Protein AF-A0A4P9ZVA9-F1 (afdb_monomer)

Mean predicted aligned error: 21.12 Å

Solvent-accessible surface area (backbone atoms only — not comparable to full-atom values): 21394 Å² total; per-residue (Å²): 145,76,92,75,69,88,80,78,83,81,79,76,78,82,70,76,76,55,60,65,58,50,47,54,48,52,50,52,54,50,52,65,66,74,65,82,78,84,83,89,80,93,83,90,79,92,76,79,73,85,70,76,92,68,74,90,44,74,66,52,52,52,51,51,53,51,51,51,51,52,51,57,50,45,65,67,45,47,63,56,51,50,52,50,52,54,50,51,52,51,51,54,50,51,45,51,52,47,51,52,55,54,31,61,75,70,72,48,62,77,90,76,52,55,70,74,57,50,55,52,50,50,56,48,45,52,52,30,57,76,66,67,50,91,60,94,46,70,68,55,51,53,50,51,53,50,51,50,53,49,50,53,51,50,53,50,52,51,49,54,51,50,51,54,51,51,53,50,51,53,50,51,53,51,52,52,51,51,53,50,52,51,52,52,49,52,50,50,55,51,61,66,48,46,62,61,52,52,49,52,51,50,52,52,51,52,52,52,51,52,53,50,52,50,52,49,54,54,47,55,50,50,53,50,50,51,51,51,49,57,73,68,40,41,79,85,50,62,83,44,68,70,59,57,53,52,52,51,52,50,51,53,51,49,52,52,52,47,52,52,49,47,52,50,48,53,53,60,70,67,48,77,86,78,82,81,88,74,80,89,81,82,87,85,89,77,91,78,84,83,84,86,82,88,88,81,88,82,81,90,79,85,79,83,80,81,81,80,89,80,77,92,73,91,77,82,88,79,90,73,75,92,75,88,76,84,75,81,83,83,87,78,87,76,80,85,74,133

Secondary structure (DSSP, 8-state):
--TTSTTSSSSSSSSTTHHHHHHHHHHHHHHHHH--SS-------------------HHHHHHHHHHHHHHHHHHHHHHHHHHHHHHHHHHHHHHHHHHHHHHHHHT--GGGS-HHHHHHHHHHHHHHHHTT-SS--HHHHHHHHHHHHHHHHHHHHHHHHHHHHHHHHHHHHHHHHHHHHHHHHHHHHHHHHHHHHHHHHHHHHHHHHHHHHHHHHHHHHHHHHHHHHHHTTTTTT---HHHHHHHHHHHHHHHHHHHHHHHHHHHHHTS------------------------------PPPPPPPP-----------------PPPPP-------

InterPro domains:
  IPR026243 HAUS augmin-like complex subunit 1 [PF25762] (52-273)
  IPR026243 HAUS augmin-like complex subunit 1 [PTHR31570] (17-273)

Organism: NCBI:txid215637

Structure (mmCIF, N/CA/C/O backbone):
data_AF-A0A4P9ZVA9-F1
#
_entry.id   AF-A0A4P9ZVA9-F1
#
loop_
_atom_site.group_PDB
_atom_site.id
_atom_site.type_symbol
_atom_site.label_atom_id
_atom_site.label_alt_id
_atom_site.label_comp_id
_atom_site.label_asym_id
_atom_site.label_entity_id
_atom_site.label_seq_id
_atom_site.pdbx_PDB_ins_code
_atom_site.Cartn_x
_atom_site.Cartn_y
_atom_site.Cartn_z
_atom_site.occupancy
_atom_site.B_iso_or_equiv
_atom_site.auth_seq_id
_atom_site.auth_comp_id
_atom_site.auth_asym_id
_atom_site.auth_atom_id
_atom_site.pdbx_PDB_model_num
ATOM 1 N N . MET A 1 1 ? 25.579 15.650 -53.208 1.00 40.06 1 MET A N 1
ATOM 2 C CA . MET A 1 1 ? 25.555 16.980 -52.550 1.00 4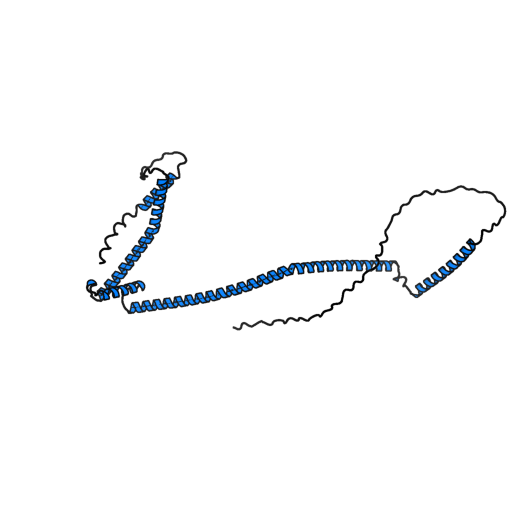0.06 1 MET A CA 1
ATOM 3 C C . MET A 1 1 ? 25.721 16.831 -51.027 1.00 40.06 1 MET A C 1
ATOM 5 O O . MET A 1 1 ? 24.886 17.298 -50.271 1.00 40.06 1 MET A O 1
ATOM 9 N N . VAL A 1 2 ? 26.786 16.146 -50.571 1.00 36.00 2 VAL A N 1
ATOM 10 C CA . VAL A 1 2 ? 27.053 15.854 -49.133 1.00 36.00 2 VAL A CA 1
ATOM 11 C C . VAL A 1 2 ? 28.525 16.123 -48.744 1.00 36.00 2 VAL A C 1
ATOM 13 O O . VAL A 1 2 ? 28.904 16.088 -47.582 1.00 36.00 2 VAL A O 1
ATOM 16 N N . MET A 1 3 ? 29.371 16.524 -49.694 1.00 30.64 3 MET A N 1
ATOM 17 C CA . MET A 1 3 ? 30.805 16.782 -49.486 1.00 30.64 3 MET A CA 1
ATOM 18 C C . MET A 1 3 ? 31.120 18.271 -49.246 1.00 30.64 3 MET A C 1
ATOM 20 O O . MET A 1 3 ? 32.080 18.811 -49.780 1.00 30.64 3 MET A O 1
ATOM 24 N N . GLN A 1 4 ? 30.287 18.968 -48.466 1.00 33.84 4 GLN A N 1
ATOM 25 C CA . GLN A 1 4 ? 30.531 20.380 -48.115 1.00 33.84 4 GLN A CA 1
ATOM 26 C C . GLN A 1 4 ? 30.318 20.730 -46.638 1.00 33.84 4 GLN A C 1
ATOM 28 O O . GLN A 1 4 ? 30.514 21.878 -46.254 1.00 33.84 4 GLN A O 1
ATOM 33 N N . VAL A 1 5 ? 30.006 19.756 -45.780 1.00 36.88 5 VAL A N 1
ATOM 34 C CA . VAL A 1 5 ? 29.816 20.010 -44.337 1.00 36.88 5 VAL A CA 1
ATOM 35 C C . VAL A 1 5 ? 31.108 19.795 -43.525 1.00 36.88 5 VAL A C 1
ATOM 37 O O . VAL A 1 5 ? 31.171 20.139 -42.355 1.00 36.88 5 VAL A O 1
ATOM 40 N N . LEU A 1 6 ? 32.197 19.316 -44.139 1.00 33.44 6 LEU A N 1
ATOM 41 C CA . LEU A 1 6 ? 33.423 18.929 -43.419 1.00 33.44 6 LEU A CA 1
ATOM 42 C C . LEU A 1 6 ? 34.503 20.019 -43.266 1.00 33.44 6 LEU A C 1
ATOM 44 O O . LEU A 1 6 ? 35.615 19.703 -42.856 1.00 33.44 6 LEU A O 1
ATOM 48 N N . VAL A 1 7 ? 34.217 21.295 -43.552 1.00 34.69 7 VAL A N 1
ATOM 49 C CA . VAL A 1 7 ? 35.225 22.379 -43.413 1.00 34.69 7 VAL A CA 1
ATOM 50 C C . VAL A 1 7 ? 34.841 23.453 -42.384 1.00 34.69 7 VAL A C 1
ATOM 52 O O . VAL A 1 7 ? 35.666 24.282 -42.011 1.00 34.69 7 VAL A O 1
ATOM 55 N N . PHE A 1 8 ? 33.638 23.400 -41.815 1.00 32.38 8 PHE A N 1
ATOM 56 C CA . PHE A 1 8 ? 33.224 24.305 -40.742 1.00 32.38 8 PHE A CA 1
ATOM 57 C C . PHE A 1 8 ? 33.087 23.520 -39.439 1.00 32.38 8 PHE A C 1
ATOM 59 O O . PHE A 1 8 ? 32.018 23.006 -39.165 1.00 32.38 8 PHE A O 1
ATOM 66 N N . GLU A 1 9 ? 34.195 23.372 -38.702 1.00 35.25 9 GLU A N 1
ATOM 67 C CA . GLU A 1 9 ? 34.301 23.076 -37.252 1.00 35.25 9 GLU A CA 1
ATOM 68 C C . GLU A 1 9 ? 35.598 22.303 -36.949 1.00 35.25 9 GLU A C 1
ATOM 70 O O . GLU A 1 9 ? 35.595 21.175 -36.467 1.00 35.25 9 GLU A O 1
ATOM 75 N N . CYS A 1 10 ? 36.755 22.913 -37.224 1.00 31.34 10 CYS A N 1
ATOM 76 C CA . CYS A 1 10 ? 38.037 22.398 -36.721 1.00 31.34 10 CYS A CA 1
ATOM 77 C C . CYS A 1 10 ? 38.887 23.468 -36.012 1.00 31.34 10 CYS A C 1
ATOM 79 O O . CYS A 1 10 ? 39.999 23.191 -35.577 1.00 31.34 10 CYS A O 1
ATOM 81 N N . THR A 1 11 ? 38.354 24.680 -35.819 1.00 35.19 11 THR A N 1
ATOM 82 C CA . THR A 1 11 ? 39.031 25.782 -35.106 1.00 35.19 11 THR A CA 1
ATOM 83 C C . THR A 1 11 ? 38.480 26.050 -33.701 1.00 35.19 11 THR A C 1
ATOM 85 O O . THR A 1 11 ? 39.007 26.907 -32.998 1.00 35.19 11 THR A O 1
ATOM 88 N N . ALA A 1 12 ? 37.471 25.302 -33.239 1.00 40.31 12 ALA A N 1
ATOM 89 C CA . ALA A 1 12 ? 36.901 25.478 -31.897 1.00 40.31 12 ALA A CA 1
ATOM 90 C C . ALA A 1 12 ? 37.565 24.606 -30.808 1.00 40.31 12 ALA A C 1
ATOM 92 O O . ALA A 1 12 ? 37.311 24.812 -29.625 1.00 40.31 12 ALA A O 1
ATOM 93 N N . GLY A 1 13 ? 38.427 23.652 -31.181 1.00 36.03 13 GLY A N 1
ATOM 94 C CA . GLY A 1 13 ? 39.019 22.675 -30.254 1.00 36.03 13 GLY A CA 1
ATOM 95 C C . GLY A 1 13 ? 40.305 23.108 -29.537 1.00 36.03 13 GLY A C 1
ATOM 96 O O . GLY A 1 13 ? 40.700 22.450 -28.582 1.00 36.03 13 GLY A O 1
ATOM 97 N N . CYS A 1 14 ? 40.958 24.203 -29.950 1.00 36.62 14 CYS A N 1
ATOM 98 C CA . CYS A 1 14 ? 42.312 24.538 -29.472 1.00 36.62 14 CYS A CA 1
ATOM 99 C C . CYS A 1 14 ? 42.415 25.793 -28.580 1.00 36.62 14 CYS A C 1
ATOM 101 O O . CYS A 1 14 ? 43.515 26.137 -28.161 1.00 36.62 14 CYS A O 1
ATOM 103 N N . HIS A 1 15 ? 41.306 26.457 -28.231 1.00 39.25 15 HIS A N 1
ATOM 104 C CA . HIS A 1 15 ? 41.310 27.635 -27.334 1.00 39.25 15 HIS A CA 1
ATOM 105 C C . HIS A 1 15 ? 40.560 27.419 -26.004 1.00 39.25 15 HIS A C 1
ATOM 107 O O . HIS A 1 15 ? 40.199 28.373 -25.318 1.00 39.25 15 HIS A O 1
ATOM 113 N N . PHE A 1 16 ? 40.327 26.164 -25.611 1.00 44.94 16 PHE A N 1
ATOM 114 C CA . PHE A 1 16 ? 39.418 25.810 -24.511 1.00 44.94 16 PHE A CA 1
ATOM 115 C C . PHE A 1 16 ? 40.034 25.776 -23.097 1.00 44.94 16 PHE A C 1
ATOM 117 O O . PHE A 1 16 ? 39.364 25.335 -22.170 1.00 44.94 16 PHE A O 1
ATOM 124 N N . ASN A 1 17 ? 41.259 26.282 -22.901 1.00 44.38 17 ASN A N 1
ATOM 125 C CA . ASN A 1 17 ? 41.905 26.345 -21.576 1.00 44.38 17 ASN A CA 1
ATOM 126 C C . ASN A 1 17 ? 41.788 27.712 -20.867 1.00 44.38 17 ASN A C 1
ATOM 128 O O . ASN A 1 17 ? 42.181 27.821 -19.714 1.00 44.38 17 ASN A O 1
ATOM 132 N N . HIS A 1 18 ? 41.229 28.749 -21.504 1.00 51.88 18 HIS A N 1
ATOM 133 C CA . HIS A 1 18 ? 41.183 30.101 -20.915 1.00 51.88 18 HIS A CA 1
ATOM 134 C C . HIS A 1 18 ? 39.905 30.432 -20.119 1.00 51.88 18 HIS A C 1
ATOM 136 O O . HIS A 1 18 ? 39.846 31.471 -19.464 1.00 51.88 18 HIS A O 1
ATOM 142 N N . TRP A 1 19 ? 38.866 29.590 -20.148 1.00 50.16 19 TRP A N 1
ATOM 143 C CA . TRP A 1 19 ? 37.596 29.907 -19.470 1.00 50.16 19 TRP A CA 1
ATOM 144 C C . TRP A 1 19 ? 37.616 29.620 -17.963 1.00 50.16 19 TRP A C 1
ATOM 146 O O . TRP A 1 19 ? 36.999 30.369 -17.206 1.00 50.16 19 TRP A O 1
ATOM 156 N N . SER A 1 20 ? 38.397 28.632 -17.514 1.00 51.75 20 SER A N 1
ATOM 157 C CA . SER A 1 20 ? 38.643 28.400 -16.084 1.00 51.75 20 SER A CA 1
ATOM 158 C C . SER A 1 20 ? 39.429 29.554 -15.460 1.00 51.75 20 SER A C 1
ATOM 160 O O . SER A 1 20 ? 39.070 30.030 -14.387 1.00 51.75 20 SER A O 1
ATOM 162 N N . GLU A 1 21 ? 40.426 30.084 -16.176 1.00 53.81 21 GLU A N 1
ATOM 163 C CA . GLU A 1 21 ? 41.156 31.296 -15.777 1.00 53.81 21 GLU A CA 1
ATOM 164 C C . GLU A 1 21 ? 40.233 32.526 -15.758 1.00 53.81 21 GLU A C 1
ATOM 166 O O . GLU A 1 21 ? 40.314 33.352 -14.852 1.00 53.81 21 GLU A O 1
ATOM 171 N N . ALA A 1 22 ? 39.285 32.625 -16.700 1.00 53.56 22 ALA A N 1
ATOM 172 C CA . ALA A 1 22 ? 38.277 33.686 -16.711 1.00 53.56 22 ALA A CA 1
ATOM 173 C C . ALA A 1 22 ? 37.270 33.584 -15.542 1.00 53.56 22 ALA A C 1
ATOM 175 O O . ALA A 1 22 ? 36.768 34.608 -15.076 1.00 53.56 22 ALA A O 1
ATOM 176 N N . LEU A 1 23 ? 36.976 32.382 -15.035 1.00 56.41 23 LEU A N 1
ATOM 177 C CA . LEU A 1 23 ? 36.130 32.171 -13.852 1.00 56.41 23 LEU A CA 1
ATOM 178 C C . LEU A 1 23 ? 36.872 32.402 -12.537 1.00 56.41 23 LEU A C 1
ATOM 180 O O . LEU A 1 23 ? 36.294 32.981 -11.614 1.00 56.41 23 LEU A O 1
ATOM 184 N N . GLU A 1 24 ? 38.140 32.004 -12.440 1.00 58.75 24 GLU A N 1
ATOM 185 C CA . GLU A 1 24 ? 39.008 32.403 -11.328 1.00 58.75 24 GLU A CA 1
ATOM 186 C C . GLU A 1 24 ? 39.153 33.926 -11.290 1.00 58.75 24 GLU A C 1
ATOM 188 O O . GLU A 1 24 ? 39.009 34.538 -10.233 1.00 58.75 24 GLU A O 1
ATOM 193 N N . TRP A 1 25 ? 39.282 34.564 -12.452 1.00 64.81 25 TRP A N 1
ATOM 194 C CA . TRP A 1 25 ? 39.269 36.015 -12.590 1.00 64.81 25 TRP A CA 1
ATOM 195 C C . TRP A 1 25 ? 37.924 36.656 -12.180 1.00 64.81 25 TRP A C 1
ATOM 197 O O . TRP A 1 25 ? 37.901 37.601 -11.393 1.00 64.81 25 TRP A O 1
ATOM 207 N N . LEU A 1 26 ? 36.777 36.135 -12.636 1.00 56.31 26 LEU A N 1
ATOM 208 C CA . LEU A 1 26 ? 35.451 36.660 -12.258 1.00 56.31 26 LEU A CA 1
ATOM 209 C C . LEU A 1 26 ? 35.130 36.443 -10.772 1.00 56.31 26 LEU A C 1
ATOM 211 O O . LEU A 1 26 ? 34.480 37.282 -10.146 1.00 56.31 26 LEU A O 1
ATOM 215 N N . SER A 1 27 ? 35.553 35.315 -10.200 1.00 59.34 27 SER A N 1
ATOM 216 C CA . SER A 1 27 ? 35.330 34.985 -8.789 1.00 59.34 27 SER A CA 1
ATOM 217 C C . SER A 1 27 ? 36.228 35.799 -7.859 1.00 59.34 27 SER A C 1
ATOM 219 O O . SER A 1 27 ? 35.729 36.306 -6.854 1.00 59.34 27 SER A O 1
ATOM 221 N N . THR A 1 28 ? 37.495 36.022 -8.223 1.00 63.44 28 THR A N 1
ATOM 222 C CA . THR A 1 28 ? 38.393 36.952 -7.516 1.00 63.44 28 THR A CA 1
ATOM 223 C C . THR A 1 28 ? 37.909 38.400 -7.627 1.00 63.44 28 THR A C 1
ATOM 225 O O . THR A 1 28 ? 37.856 39.098 -6.614 1.00 63.44 28 THR A O 1
ATOM 228 N N . ALA A 1 29 ? 37.427 38.838 -8.797 1.00 56.50 29 ALA A N 1
ATOM 229 C CA . ALA A 1 29 ? 36.832 40.167 -8.969 1.00 56.50 29 ALA A CA 1
ATOM 230 C C . ALA A 1 29 ? 35.571 40.381 -8.103 1.00 56.50 29 ALA A C 1
ATOM 232 O O . ALA A 1 29 ? 35.401 41.451 -7.512 1.00 56.50 29 ALA A O 1
ATOM 233 N N . LEU A 1 30 ? 34.706 39.366 -7.973 1.00 57.34 30 LEU A N 1
ATOM 234 C CA . LEU A 1 30 ? 33.532 39.407 -7.088 1.00 57.34 30 LEU A CA 1
ATOM 235 C C . LEU A 1 30 ? 33.909 39.348 -5.598 1.00 57.34 30 LEU A C 1
ATOM 237 O O . LEU A 1 30 ? 33.306 40.062 -4.797 1.00 57.34 30 LEU A O 1
ATOM 241 N N . ALA A 1 31 ? 34.918 38.557 -5.221 1.00 56.31 31 ALA A N 1
ATOM 242 C CA . ALA A 1 31 ? 35.404 38.479 -3.843 1.00 56.31 31 ALA A CA 1
ATOM 243 C C . ALA A 1 31 ? 35.960 39.835 -3.369 1.00 56.31 31 ALA A C 1
ATOM 245 O O . ALA A 1 31 ? 35.551 40.331 -2.318 1.00 56.31 31 ALA A O 1
ATOM 246 N N . CYS A 1 32 ? 36.772 40.500 -4.199 1.00 52.56 32 CYS A N 1
ATOM 247 C CA . CYS A 1 32 ? 37.272 41.860 -3.960 1.00 52.56 32 CYS A CA 1
ATOM 248 C C . CYS A 1 32 ? 36.182 42.953 -4.026 1.00 52.56 32 CYS A C 1
ATOM 250 O O . CYS A 1 32 ? 36.421 44.100 -3.638 1.00 52.56 32 CYS A O 1
ATOM 252 N N . ALA A 1 33 ? 34.988 42.646 -4.543 1.00 49.06 33 ALA A N 1
ATOM 253 C CA . ALA A 1 33 ? 33.834 43.543 -4.498 1.00 49.06 33 ALA A CA 1
ATOM 254 C C . ALA A 1 33 ? 33.027 43.404 -3.194 1.00 49.06 33 ALA A C 1
ATOM 256 O O . ALA A 1 33 ? 32.412 44.378 -2.771 1.00 49.06 33 ALA A O 1
ATOM 257 N N . SER A 1 34 ? 33.060 42.236 -2.539 1.00 47.75 34 SER A N 1
ATOM 258 C CA . SER A 1 34 ? 32.359 41.980 -1.268 1.00 47.75 34 SER A CA 1
ATOM 259 C C . SER A 1 34 ? 33.130 42.396 -0.007 1.00 47.75 34 SER A C 1
ATOM 261 O O . SER A 1 34 ? 32.520 42.609 1.039 1.00 47.75 34 SER A O 1
ATOM 263 N N . THR A 1 35 ? 34.453 42.558 -0.090 1.00 46.47 35 THR A N 1
ATOM 264 C CA . THR A 1 35 ? 35.319 42.968 1.026 1.00 46.47 35 THR A CA 1
ATOM 265 C C . THR A 1 35 ? 35.805 44.408 0.858 1.00 46.47 35 THR A C 1
ATOM 267 O O . THR A 1 35 ? 36.965 44.676 0.569 1.00 46.47 35 THR A O 1
ATOM 270 N N . SER A 1 36 ? 34.917 45.378 1.072 1.00 46.31 36 SER A N 1
ATOM 271 C CA . SER A 1 36 ? 35.336 46.750 1.387 1.00 46.31 36 SER A CA 1
ATOM 272 C C . SER A 1 36 ? 34.690 47.208 2.690 1.00 46.31 36 SER A C 1
ATOM 274 O O . SER A 1 36 ? 33.800 48.053 2.711 1.00 46.31 36 SER A O 1
ATOM 276 N N . SER A 1 37 ? 35.157 46.617 3.787 1.00 40.19 37 SER A N 1
ATOM 277 C CA . SER A 1 37 ? 35.098 47.215 5.115 1.00 40.19 37 SER A CA 1
ATOM 278 C C . SER A 1 37 ? 36.428 46.927 5.810 1.00 40.19 37 SER A C 1
ATOM 280 O O . SER A 1 37 ? 36.706 45.784 6.155 1.00 40.19 37 SER A O 1
ATOM 282 N N . GLY A 1 38 ? 37.247 47.968 5.976 1.00 37.94 38 GLY A N 1
ATOM 283 C CA . GLY A 1 38 ? 38.312 48.007 6.981 1.00 37.94 38 GLY A CA 1
ATOM 284 C C . GLY A 1 38 ? 39.720 47.550 6.571 1.00 37.94 38 GLY A C 1
ATOM 285 O O . GLY A 1 38 ? 39.997 46.365 6.486 1.00 37.94 38 GLY A O 1
ATOM 286 N N . ALA A 1 39 ? 40.613 48.544 6.492 1.00 35.00 39 ALA A N 1
ATOM 287 C CA . ALA A 1 39 ? 42.003 48.545 6.974 1.00 35.00 39 ALA A CA 1
ATOM 288 C C . ALA A 1 39 ? 43.102 47.692 6.284 1.00 35.00 39 ALA A C 1
ATOM 290 O O . ALA A 1 39 ? 43.213 46.486 6.451 1.00 35.00 39 ALA A O 1
ATOM 291 N N . GLY A 1 40 ? 43.981 48.437 5.597 1.00 42.06 40 GLY A N 1
ATOM 292 C CA . GLY A 1 40 ? 45.447 48.345 5.482 1.00 42.06 40 GLY A CA 1
ATOM 293 C C . GLY A 1 40 ? 46.220 47.069 5.839 1.00 42.06 40 GLY A C 1
ATOM 294 O O . GLY A 1 40 ? 46.216 46.631 6.979 1.00 42.06 40 GLY A O 1
ATOM 295 N N . SER A 1 41 ? 47.073 46.633 4.907 1.00 34.91 41 SER A N 1
ATOM 296 C CA . SER A 1 41 ? 48.532 46.525 5.103 1.00 34.91 41 SER A CA 1
ATOM 297 C C . SER A 1 41 ? 49.201 46.038 3.814 1.00 34.91 41 SER A C 1
ATOM 299 O O . SER A 1 41 ? 48.726 45.107 3.172 1.00 34.91 41 SER A O 1
ATOM 301 N N . LEU A 1 42 ? 50.320 46.673 3.464 1.00 46.06 42 LEU A N 1
ATOM 302 C CA . LEU A 1 42 ? 51.271 46.250 2.437 1.00 46.06 42 LEU A CA 1
ATOM 303 C C . LEU A 1 42 ? 51.774 44.819 2.693 1.00 46.06 42 LEU A C 1
ATOM 305 O O . LEU A 1 42 ? 52.219 44.529 3.801 1.00 46.06 42 LEU A O 1
ATOM 309 N N . ALA A 1 43 ? 51.839 44.002 1.641 1.00 37.50 43 ALA A N 1
ATOM 310 C CA . ALA A 1 43 ? 52.979 43.130 1.356 1.00 37.50 43 ALA A CA 1
ATOM 311 C C . ALA A 1 43 ? 52.957 42.694 -0.121 1.00 37.50 43 ALA A C 1
ATOM 313 O O . ALA A 1 43 ? 51.914 42.452 -0.717 1.00 37.50 43 ALA A O 1
ATOM 314 N N . THR A 1 44 ? 54.155 42.681 -0.681 1.00 47.81 44 THR A N 1
ATOM 315 C CA . THR A 1 44 ? 54.632 42.424 -2.043 1.00 47.81 44 THR A CA 1
ATOM 316 C C . THR A 1 44 ? 54.269 41.057 -2.638 1.00 47.81 44 THR A C 1
ATOM 318 O O . THR A 1 44 ? 54.535 40.055 -1.988 1.00 47.81 44 THR A O 1
ATOM 321 N N . ASP A 1 45 ? 53.821 41.018 -3.903 1.00 33.28 45 ASP A N 1
ATOM 322 C CA . ASP A 1 45 ? 54.397 40.126 -4.933 1.00 33.28 45 ASP A CA 1
ATOM 323 C C . ASP A 1 45 ? 53.926 40.477 -6.373 1.00 33.28 45 ASP A C 1
ATOM 325 O O . ASP A 1 45 ? 52.744 40.771 -6.575 1.00 33.28 45 ASP A O 1
ATOM 329 N N . PRO A 1 46 ? 54.811 40.484 -7.399 1.00 45.31 46 PRO A N 1
ATOM 330 C CA . PRO A 1 46 ? 54.509 40.962 -8.747 1.00 45.31 46 PRO A CA 1
ATOM 331 C C . PRO A 1 46 ? 54.290 39.812 -9.746 1.00 45.31 46 PRO A C 1
ATOM 333 O O . PRO A 1 46 ? 55.032 39.664 -10.711 1.00 45.31 46 PRO A O 1
ATOM 336 N N . THR A 1 47 ? 53.231 39.024 -9.590 1.00 41.03 47 THR A N 1
ATOM 337 C CA . THR A 1 47 ? 52.600 38.369 -10.750 1.00 41.03 47 THR A CA 1
ATOM 338 C C . THR A 1 47 ? 51.272 39.061 -10.968 1.00 41.03 47 THR A C 1
ATOM 340 O O . THR A 1 47 ? 50.263 38.766 -10.337 1.00 41.03 47 THR A O 1
ATOM 343 N N . ARG A 1 48 ? 51.324 40.098 -11.810 1.00 43.12 48 ARG A N 1
ATOM 344 C CA . ARG A 1 48 ? 50.183 40.922 -12.204 1.00 43.12 48 ARG A CA 1
ATOM 345 C C . ARG A 1 48 ? 49.105 40.031 -12.828 1.00 43.12 48 ARG A C 1
ATOM 347 O O . ARG A 1 48 ? 49.078 39.859 -14.043 1.00 43.12 48 ARG A O 1
ATOM 354 N N . LEU A 1 49 ? 48.183 39.531 -12.003 1.00 47.03 49 LEU A N 1
ATOM 355 C CA . LEU A 1 49 ? 46.804 39.347 -12.427 1.00 47.03 49 LEU A CA 1
ATOM 356 C C . LEU A 1 49 ? 46.355 40.708 -12.953 1.00 47.03 49 LEU A C 1
ATOM 358 O O . LEU A 1 49 ? 46.234 41.676 -12.202 1.00 47.03 49 LEU A O 1
ATOM 362 N N . ILE A 1 50 ? 46.182 40.801 -14.267 1.00 49.50 50 ILE A N 1
ATOM 363 C CA . ILE A 1 50 ? 45.572 41.955 -14.914 1.00 49.50 50 ILE A CA 1
ATOM 364 C C . ILE A 1 50 ? 44.103 41.938 -14.482 1.00 49.50 50 ILE A C 1
ATOM 366 O O . ILE A 1 50 ? 43.241 41.370 -15.142 1.00 49.50 50 ILE A O 1
ATOM 370 N N . THR A 1 51 ? 43.808 42.509 -13.319 1.00 50.22 51 THR A N 1
ATOM 371 C CA . THR A 1 51 ? 42.445 42.868 -12.943 1.00 50.22 51 THR A CA 1
ATOM 372 C C . THR A 1 51 ? 42.131 44.179 -13.660 1.00 50.22 51 THR A C 1
ATOM 374 O O . THR A 1 51 ? 42.704 45.208 -13.285 1.00 50.22 51 THR A O 1
ATOM 377 N N . PRO A 1 52 ? 41.295 44.185 -14.716 1.00 55.59 52 PRO A N 1
ATOM 378 C CA . PRO A 1 52 ? 40.889 45.423 -15.352 1.00 55.59 52 PRO A CA 1
ATOM 379 C C . PRO A 1 52 ? 40.166 46.273 -14.309 1.00 55.59 52 PRO A C 1
ATOM 381 O O . PRO A 1 52 ? 39.353 45.772 -13.528 1.00 55.59 52 PRO A O 1
ATOM 384 N N . GLN A 1 53 ? 40.496 47.561 -14.274 1.00 54.47 53 GLN A N 1
ATOM 385 C CA . GLN A 1 53 ? 39.832 48.526 -13.409 1.00 54.47 53 GLN A CA 1
ATOM 386 C C . GLN A 1 53 ? 38.434 48.798 -13.968 1.00 54.47 53 GLN A C 1
ATOM 388 O O . GLN A 1 53 ? 38.207 49.770 -14.677 1.00 54.47 53 GLN A O 1
ATOM 393 N N . VAL A 1 54 ? 37.510 47.872 -13.720 1.00 62.41 54 VAL A N 1
ATOM 394 C CA . VAL A 1 54 ? 36.105 48.015 -14.095 1.00 62.41 54 VAL A CA 1
ATOM 395 C C . VAL A 1 54 ? 35.413 48.797 -12.989 1.00 62.41 54 VAL A C 1
ATOM 397 O O . VAL A 1 54 ? 35.466 48.420 -11.816 1.00 62.41 54 VAL A O 1
ATOM 400 N N . GLU A 1 55 ? 34.772 49.898 -13.362 1.00 67.62 55 GLU A N 1
ATOM 401 C CA . GLU A 1 55 ? 33.969 50.698 -12.446 1.00 67.62 55 GLU A CA 1
ATOM 402 C C . GLU A 1 55 ? 32.862 49.832 -11.832 1.00 67.62 55 GLU A C 1
ATOM 404 O O . GLU A 1 55 ? 32.100 49.159 -12.535 1.00 67.62 55 GLU A O 1
ATOM 409 N N . LYS A 1 56 ? 32.787 49.829 -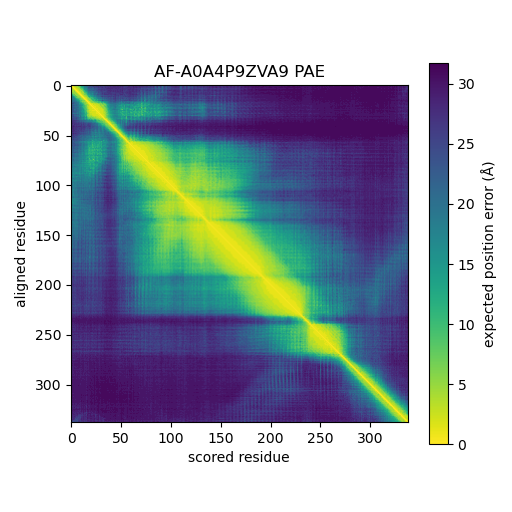10.497 1.00 67.56 56 LYS A N 1
ATOM 410 C CA . LYS A 1 56 ? 31.836 49.034 -9.708 1.00 67.56 56 LYS A CA 1
ATOM 411 C C . LYS A 1 56 ? 30.453 49.696 -9.696 1.00 67.56 56 LYS A C 1
ATOM 413 O O . LYS A 1 56 ? 29.939 50.050 -8.637 1.00 67.56 56 LYS A O 1
ATOM 418 N N . THR A 1 57 ? 29.860 49.907 -10.866 1.00 79.44 57 THR A N 1
ATOM 419 C CA . THR A 1 57 ? 28.460 50.325 -10.967 1.00 79.44 57 THR A CA 1
ATOM 420 C C . THR A 1 57 ? 27.543 49.108 -10.762 1.00 79.44 57 THR A C 1
ATOM 422 O O . THR A 1 57 ? 27.925 47.969 -11.049 1.00 79.44 57 THR A O 1
ATOM 425 N N . PRO A 1 58 ? 26.319 49.285 -10.234 1.00 79.62 58 PRO A N 1
ATOM 426 C CA . PRO A 1 58 ? 25.389 48.165 -10.055 1.00 79.62 58 PRO A CA 1
ATOM 427 C C . PRO A 1 58 ? 25.040 47.481 -11.389 1.00 79.62 58 PRO A C 1
ATOM 429 O O . PRO A 1 58 ? 24.793 46.276 -11.424 1.00 79.62 58 PRO A O 1
ATOM 432 N N . GLU A 1 59 ? 25.084 48.230 -12.493 1.00 81.56 59 GLU A N 1
ATOM 433 C CA . GLU A 1 59 ? 24.852 47.733 -13.850 1.00 81.56 59 GLU A CA 1
ATOM 434 C C . GLU A 1 59 ? 25.982 46.816 -14.337 1.00 81.56 59 GLU A C 1
ATOM 436 O O . GLU A 1 59 ? 25.711 45.738 -14.876 1.00 81.56 59 GLU A O 1
ATOM 441 N N . THR A 1 60 ? 27.250 47.176 -14.093 1.00 84.25 60 THR A N 1
ATOM 442 C CA . THR A 1 60 ? 28.392 46.324 -14.467 1.00 84.25 60 THR A CA 1
ATOM 443 C C . THR A 1 60 ? 28.423 45.045 -13.636 1.00 84.25 60 THR A C 1
ATOM 445 O O . THR A 1 60 ? 28.683 43.970 -14.176 1.00 84.25 60 THR A O 1
ATOM 448 N N . LEU A 1 61 ? 28.065 45.110 -12.350 1.00 84.12 61 LEU A N 1
ATOM 449 C CA . LEU A 1 61 ? 27.936 43.922 -11.500 1.00 84.12 61 LEU A CA 1
ATOM 450 C C . LEU A 1 61 ? 26.823 42.980 -11.980 1.00 84.12 61 LEU A C 1
ATOM 452 O O . LEU A 1 61 ? 27.029 41.765 -12.015 1.00 84.12 61 LEU A O 1
ATOM 456 N N . ALA A 1 62 ? 25.671 43.517 -12.388 1.00 84.50 62 ALA A N 1
ATOM 457 C CA . ALA A 1 62 ? 24.584 42.718 -12.949 1.00 84.50 62 ALA A CA 1
ATOM 458 C C . ALA A 1 62 ? 25.005 42.021 -14.257 1.00 84.50 62 ALA A C 1
ATOM 460 O O . ALA A 1 62 ? 24.739 40.829 -14.434 1.00 84.50 62 ALA A O 1
ATOM 461 N N . LEU A 1 63 ? 25.727 42.728 -15.136 1.00 87.31 63 LEU A N 1
ATOM 462 C CA . LEU A 1 63 ? 26.269 42.161 -16.372 1.00 87.31 63 LEU A CA 1
ATOM 463 C C . LEU A 1 63 ? 27.300 41.057 -16.095 1.00 87.31 63 LEU A C 1
ATOM 465 O O . LEU A 1 63 ? 27.231 39.992 -16.705 1.00 87.31 63 LEU A O 1
ATOM 469 N N . LEU A 1 64 ? 28.225 41.260 -15.154 1.00 87.00 64 LEU A N 1
ATOM 470 C CA . LEU A 1 64 ? 29.229 40.251 -14.796 1.00 87.00 64 LEU A CA 1
ATOM 471 C C . LEU A 1 64 ? 28.596 39.008 -14.163 1.00 87.00 64 LEU A C 1
ATOM 473 O O . LEU A 1 64 ? 28.997 37.889 -14.474 1.00 87.00 64 LEU A O 1
ATOM 477 N N . GLN A 1 65 ? 27.570 39.174 -13.326 1.00 87.12 65 GLN A N 1
ATOM 478 C CA . GLN A 1 65 ? 26.802 38.045 -12.795 1.00 87.12 65 GLN A CA 1
ATOM 479 C C . GLN A 1 65 ? 26.058 37.294 -13.902 1.00 87.12 65 GLN A C 1
ATOM 481 O O . GLN A 1 65 ? 26.017 36.063 -13.888 1.00 87.12 65 GLN A O 1
ATOM 486 N N . TYR A 1 66 ? 25.492 38.013 -14.872 1.00 91.06 66 TYR A N 1
ATOM 487 C CA . TYR A 1 66 ? 24.868 37.408 -16.043 1.00 91.06 66 TYR A CA 1
ATOM 488 C C . TYR A 1 66 ? 25.883 36.614 -16.877 1.00 91.06 66 TYR A C 1
ATOM 490 O O . TYR A 1 66 ? 25.642 35.444 -17.172 1.00 91.06 66 TYR A O 1
ATOM 498 N N . LEU A 1 67 ? 27.040 37.200 -17.191 1.00 90.12 67 LEU A N 1
ATOM 499 C CA . LEU A 1 67 ? 28.106 36.534 -17.942 1.00 90.12 67 LEU A CA 1
ATOM 500 C C . LEU A 1 67 ? 28.653 35.317 -17.194 1.00 90.12 67 LEU A C 1
ATOM 502 O O . LEU A 1 67 ? 28.788 34.254 -17.789 1.00 90.12 67 LEU A O 1
ATOM 506 N N . ARG A 1 68 ? 28.876 35.422 -15.881 1.00 88.88 68 ARG A N 1
ATOM 507 C CA . ARG A 1 68 ? 29.269 34.286 -15.041 1.00 88.88 68 ARG A CA 1
ATOM 508 C C . ARG A 1 68 ? 28.252 33.151 -15.121 1.00 88.88 68 ARG A C 1
ATOM 510 O O . ARG A 1 68 ? 28.639 32.010 -15.342 1.00 88.88 68 ARG A O 1
ATOM 517 N N . ARG A 1 69 ? 26.953 33.454 -15.005 1.00 91.06 69 ARG A N 1
ATOM 518 C CA . ARG A 1 69 ? 25.889 32.446 -15.161 1.00 91.06 69 ARG A CA 1
ATOM 519 C C . ARG A 1 69 ? 25.911 31.809 -16.551 1.00 91.06 69 ARG A C 1
ATOM 521 O O . ARG A 1 69 ? 25.725 30.603 -16.652 1.00 91.06 69 ARG A O 1
ATOM 528 N N . GLN A 1 70 ? 26.156 32.589 -17.605 1.00 91.19 70 GLN A N 1
ATOM 529 C CA . GLN A 1 70 ? 26.278 32.074 -18.973 1.00 91.19 70 GLN A CA 1
ATOM 530 C C . GLN A 1 70 ? 27.494 31.151 -19.135 1.00 91.19 70 GLN A C 1
ATOM 532 O O . GLN A 1 70 ? 27.377 30.096 -19.755 1.00 91.19 70 GLN A O 1
ATOM 537 N N . VAL A 1 71 ? 28.643 31.499 -18.552 1.00 89.50 71 VAL A N 1
ATOM 538 C CA . VAL A 1 71 ? 29.847 30.653 -18.577 1.00 89.50 71 VAL A CA 1
ATOM 539 C C . VAL A 1 71 ? 29.625 29.374 -17.773 1.00 89.50 71 VAL A C 1
ATOM 541 O O . VAL A 1 71 ? 29.825 28.293 -18.313 1.00 89.50 71 VAL A O 1
ATOM 544 N N . GLU A 1 72 ? 29.094 29.459 -16.551 1.00 89.50 72 GLU A N 1
ATOM 545 C CA . GLU A 1 72 ? 28.759 28.283 -15.733 1.00 89.50 72 GLU A CA 1
ATOM 546 C C . GLU A 1 72 ? 27.755 27.355 -16.446 1.00 89.50 72 GLU A C 1
ATOM 548 O O . GLU A 1 72 ? 27.856 26.130 -16.370 1.00 89.50 72 GLU A O 1
ATOM 553 N N . GLN A 1 73 ? 26.782 27.913 -17.175 1.00 86.56 73 GLN A N 1
ATOM 554 C CA . GLN A 1 73 ? 25.865 27.125 -18.003 1.00 86.56 73 GLN A CA 1
ATOM 555 C C . GLN A 1 73 ? 26.579 26.460 -19.186 1.00 86.56 73 GLN A C 1
ATOM 557 O O . GLN A 1 73 ? 26.316 25.289 -19.476 1.00 86.56 73 GLN A O 1
ATOM 562 N N . ARG A 1 74 ? 27.495 27.164 -19.856 1.00 85.12 74 ARG A N 1
ATOM 563 C CA . ARG A 1 74 ? 28.294 26.620 -20.965 1.00 85.12 74 ARG A CA 1
ATOM 564 C C . ARG A 1 74 ? 29.267 25.541 -20.510 1.00 85.12 74 ARG A C 1
ATOM 566 O O . ARG A 1 74 ? 29.397 24.540 -21.197 1.00 85.12 74 ARG A O 1
ATOM 573 N N . GLU A 1 75 ? 29.876 25.671 -19.340 1.00 86.12 75 GLU A N 1
ATOM 574 C CA . GLU A 1 75 ? 30.743 24.631 -18.777 1.00 86.12 75 GLU A CA 1
ATOM 575 C C . GLU A 1 75 ? 29.966 23.383 -18.361 1.00 86.12 75 GLU A C 1
ATOM 577 O O . GLU A 1 75 ? 30.449 22.265 -18.522 1.00 86.12 75 GLU A O 1
ATOM 582 N N . ARG A 1 76 ? 28.725 23.544 -17.884 1.00 87.56 76 ARG A N 1
ATOM 583 C CA . ARG A 1 76 ? 27.842 22.405 -17.583 1.00 87.56 76 ARG A CA 1
ATOM 584 C C . ARG A 1 76 ? 27.351 21.693 -18.843 1.00 87.56 76 ARG A C 1
ATOM 586 O O . ARG A 1 76 ? 27.195 20.474 -18.831 1.00 87.56 76 ARG A O 1
ATOM 593 N N . THR A 1 77 ? 27.081 22.435 -19.915 1.00 88.19 77 THR A N 1
ATOM 594 C CA . THR A 1 77 ? 26.494 21.894 -21.157 1.00 88.19 77 THR A CA 1
ATOM 595 C C . THR A 1 77 ? 27.541 21.439 -22.174 1.00 88.19 77 THR A C 1
ATOM 597 O O . THR A 1 77 ? 27.323 20.443 -22.859 1.00 88.19 77 THR A O 1
ATOM 600 N N . GLY A 1 78 ? 28.703 22.087 -22.220 1.00 90.62 78 GLY A N 1
ATOM 601 C CA . GLY A 1 78 ? 29.829 21.784 -23.104 1.00 90.62 78 GLY A CA 1
ATOM 602 C C . GLY A 1 78 ? 30.248 20.310 -23.135 1.00 90.62 78 GLY A C 1
ATOM 603 O O . GLY A 1 78 ? 30.268 19.733 -24.220 1.00 90.62 78 GLY A O 1
ATOM 604 N N . PRO A 1 79 ? 30.508 19.635 -21.996 1.00 91.69 79 PRO A N 1
ATOM 605 C CA . PRO A 1 79 ? 30.896 18.225 -22.009 1.00 91.69 79 PRO A CA 1
ATOM 606 C C . PRO A 1 79 ? 29.755 17.299 -22.443 1.00 91.69 79 PRO A C 1
ATOM 608 O O . PRO A 1 79 ? 30.015 16.216 -22.959 1.00 91.69 79 PRO A O 1
ATOM 611 N N . VAL A 1 80 ? 28.493 17.691 -22.242 1.00 90.31 80 VAL A N 1
ATOM 612 C CA . VAL A 1 80 ? 27.334 16.912 -22.704 1.00 90.31 80 VAL A CA 1
ATOM 613 C C . VAL A 1 80 ? 27.219 16.997 -24.225 1.00 90.31 80 VAL A C 1
ATOM 615 O O . VAL A 1 80 ? 27.053 15.969 -24.878 1.00 90.31 80 VAL A O 1
ATOM 618 N N . VAL A 1 81 ? 27.374 18.201 -24.785 1.00 90.94 81 VAL A N 1
ATOM 619 C CA . VAL A 1 81 ? 27.381 18.431 -26.236 1.00 90.94 81 VAL A CA 1
ATOM 620 C C . VAL A 1 81 ? 28.581 17.746 -26.888 1.00 90.94 81 VAL A C 1
ATOM 622 O O . VAL A 1 81 ? 28.396 17.039 -27.872 1.00 90.94 81 VAL A O 1
ATOM 625 N N . GLY A 1 82 ? 29.779 17.859 -26.303 1.00 89.00 82 GLY A N 1
ATOM 626 C CA . GLY A 1 82 ? 30.980 17.178 -26.796 1.00 89.00 82 GLY A CA 1
ATOM 627 C C . GLY A 1 82 ? 30.797 15.660 -26.859 1.00 89.00 82 GLY A C 1
ATOM 628 O O . GLY A 1 82 ? 30.970 15.060 -27.913 1.00 89.00 82 GLY A O 1
ATOM 629 N N . ARG A 1 83 ? 30.301 15.038 -25.778 1.00 92.00 83 ARG A N 1
ATOM 630 C CA . ARG A 1 83 ? 29.988 13.595 -25.777 1.00 92.00 83 ARG A CA 1
ATOM 631 C C . ARG A 1 83 ? 28.928 13.212 -26.809 1.00 92.00 83 ARG A C 1
ATOM 633 O O . ARG A 1 83 ? 28.994 12.118 -27.359 1.00 92.00 83 ARG A O 1
ATOM 640 N N . ALA A 1 84 ? 27.927 14.061 -27.036 1.00 86.00 84 ALA A N 1
ATOM 641 C CA . ALA A 1 84 ? 26.902 13.810 -28.045 1.00 86.00 84 ALA A CA 1
ATOM 642 C C . ALA A 1 84 ? 27.485 13.879 -29.467 1.00 86.00 84 ALA A C 1
ATOM 644 O O . ALA A 1 84 ? 27.202 13.001 -30.278 1.00 86.00 84 ALA A O 1
ATOM 645 N N . GLN A 1 85 ? 28.344 14.863 -29.746 1.00 84.44 85 GLN A N 1
ATOM 646 C CA . GLN A 1 85 ? 29.055 14.979 -31.021 1.00 84.44 85 GLN A CA 1
ATOM 647 C C . GLN A 1 85 ? 30.003 13.798 -31.254 1.00 84.44 85 GLN A C 1
ATOM 649 O O . GLN A 1 85 ? 30.037 13.260 -32.355 1.00 84.44 85 GLN A O 1
ATOM 654 N N . ASP A 1 86 ? 30.731 13.353 -30.230 1.00 89.50 86 ASP A N 1
ATOM 655 C CA . ASP A 1 86 ? 31.638 12.208 -30.347 1.00 89.50 86 ASP A CA 1
ATOM 656 C C . ASP A 1 86 ? 30.883 10.897 -30.601 1.00 89.50 86 ASP A C 1
ATOM 658 O O . ASP A 1 86 ? 31.305 10.096 -31.433 1.00 89.50 86 ASP A O 1
ATOM 662 N N . ARG A 1 87 ? 29.725 10.698 -29.954 1.00 86.62 87 ARG A N 1
ATOM 663 C CA . ARG A 1 87 ? 28.827 9.568 -30.255 1.00 86.62 87 ARG A CA 1
ATOM 664 C C . ARG A 1 87 ? 28.335 9.610 -31.694 1.00 86.62 87 ARG A C 1
ATOM 666 O O . ARG A 1 87 ? 28.448 8.614 -32.394 1.00 86.62 87 ARG A O 1
ATOM 673 N N . LEU A 1 88 ? 27.865 10.772 -32.142 1.00 84.06 88 LEU A N 1
ATOM 674 C CA . LEU A 1 88 ? 27.377 10.957 -33.503 1.00 84.06 88 LEU A CA 1
ATOM 675 C C . LEU A 1 88 ? 28.485 10.695 -34.540 1.00 84.06 88 LEU A C 1
ATOM 677 O O . LEU A 1 88 ? 28.256 10.030 -35.545 1.00 84.06 88 LEU A O 1
ATOM 681 N N . ARG A 1 89 ? 29.714 11.161 -34.284 1.00 82.75 89 ARG A N 1
ATOM 682 C CA . ARG A 1 89 ? 30.884 10.860 -35.126 1.00 82.75 89 ARG A CA 1
ATOM 683 C C . ARG A 1 89 ? 31.174 9.362 -35.181 1.00 82.75 89 ARG A C 1
ATOM 685 O O . ARG A 1 89 ? 31.427 8.851 -36.266 1.00 82.75 89 ARG A O 1
ATOM 692 N N . ALA A 1 90 ? 31.125 8.669 -34.044 1.00 84.19 90 ALA A N 1
ATOM 693 C CA . ALA A 1 90 ? 31.335 7.225 -33.990 1.00 84.19 90 ALA A CA 1
ATOM 694 C C . ALA A 1 90 ? 30.240 6.451 -34.749 1.00 84.19 90 ALA A C 1
ATOM 696 O O . ALA A 1 90 ? 30.551 5.493 -35.451 1.00 84.19 90 ALA A O 1
ATOM 697 N N . GLU A 1 91 ? 28.982 6.894 -34.667 1.00 82.62 91 GLU A N 1
ATOM 698 C CA . GLU A 1 91 ? 27.862 6.331 -35.434 1.00 82.62 91 GLU A CA 1
ATOM 699 C C . GLU A 1 91 ? 28.081 6.497 -36.947 1.00 82.62 91 GLU A C 1
ATOM 701 O O . GLU A 1 91 ? 28.026 5.511 -37.680 1.00 82.62 91 GLU A O 1
ATOM 706 N N . TYR A 1 92 ? 28.428 7.703 -37.414 1.00 83.56 92 TYR A N 1
ATOM 707 C CA . TYR A 1 92 ? 28.728 7.952 -38.832 1.00 83.56 92 TYR A CA 1
ATOM 708 C C . TYR A 1 92 ? 29.964 7.196 -39.338 1.00 83.56 92 TYR A C 1
ATOM 710 O O . TYR A 1 92 ? 29.994 6.739 -40.480 1.00 83.56 92 TYR A O 1
ATOM 718 N N . GLN A 1 93 ? 30.999 7.053 -38.508 1.00 84.75 93 GLN A N 1
ATOM 719 C CA . GLN A 1 93 ? 32.170 6.244 -38.853 1.00 84.75 93 GLN A CA 1
ATOM 720 C C . GLN A 1 93 ? 31.796 4.764 -38.973 1.00 84.75 93 GLN A C 1
ATOM 722 O O . GLN A 1 93 ? 32.198 4.108 -39.933 1.00 84.75 93 GLN A O 1
ATOM 727 N N . GLY A 1 94 ? 30.978 4.254 -38.049 1.00 81.88 94 GLY A N 1
ATOM 728 C CA . GLY A 1 94 ? 30.476 2.884 -38.086 1.00 81.88 94 GLY A CA 1
ATOM 729 C C . GLY A 1 94 ? 29.647 2.589 -39.338 1.00 81.88 94 GLY A C 1
ATOM 730 O O . GLY A 1 94 ? 29.889 1.582 -40.003 1.00 81.88 94 GLY A O 1
ATOM 731 N N . THR A 1 95 ? 28.719 3.476 -39.710 1.00 80.50 95 THR A N 1
ATOM 732 C CA . THR A 1 95 ? 27.912 3.310 -40.932 1.00 80.50 95 THR A CA 1
ATOM 733 C C . THR A 1 95 ? 28.773 3.376 -42.192 1.00 80.50 95 THR A C 1
ATOM 735 O O . THR A 1 95 ? 28.642 2.523 -43.069 1.00 80.50 95 THR A O 1
ATOM 738 N N . TYR A 1 96 ? 29.731 4.305 -42.256 1.00 82.31 96 TYR A N 1
ATOM 739 C CA . TYR A 1 96 ? 30.685 4.388 -43.363 1.00 82.31 96 TYR A CA 1
ATOM 740 C C . TYR A 1 96 ? 31.536 3.117 -43.517 1.00 82.31 96 TYR A C 1
ATOM 742 O O . TYR A 1 96 ? 31.697 2.606 -44.629 1.00 82.31 96 TYR A O 1
ATOM 750 N N . GLU A 1 97 ? 32.059 2.568 -42.417 1.00 84.69 97 GLU A N 1
ATOM 751 C CA . GLU A 1 97 ? 32.808 1.308 -42.442 1.00 84.69 97 GLU A CA 1
ATOM 752 C C . GLU A 1 97 ? 31.958 0.141 -42.956 1.00 84.69 97 GLU A C 1
ATOM 754 O O . GLU A 1 97 ? 32.453 -0.698 -43.714 1.00 84.69 97 GLU A O 1
ATOM 759 N N . LEU A 1 98 ? 30.683 0.088 -42.567 1.00 82.69 98 LEU A N 1
ATOM 760 C CA . LEU A 1 98 ? 29.741 -0.927 -43.033 1.00 82.69 98 LEU A CA 1
ATOM 761 C C . LEU A 1 98 ? 29.464 -0.793 -44.536 1.00 82.69 98 LEU A C 1
ATOM 763 O O . LEU A 1 98 ? 29.529 -1.802 -45.247 1.00 82.69 98 LEU A O 1
ATOM 767 N N . TYR A 1 99 ? 29.231 0.424 -45.043 1.00 82.12 99 TYR A N 1
ATOM 768 C CA . TYR A 1 99 ? 29.071 0.673 -46.481 1.00 82.12 99 TYR A CA 1
ATOM 769 C C . TYR A 1 99 ? 30.311 0.249 -47.261 1.00 82.12 99 TYR A C 1
ATOM 771 O O . TYR A 1 99 ? 30.212 -0.546 -48.195 1.00 82.12 99 TYR A O 1
ATOM 779 N N . SER A 1 100 ? 31.485 0.715 -46.832 1.00 84.19 100 SER A N 1
ATOM 780 C CA . SER A 1 100 ? 32.764 0.414 -47.475 1.00 84.19 100 SER A CA 1
ATOM 781 C C . SER A 1 100 ? 33.026 -1.093 -47.536 1.00 84.19 100 SER A C 1
ATOM 783 O O . SER A 1 100 ? 33.294 -1.630 -48.609 1.00 84.19 100 SER A O 1
ATOM 785 N N . ARG A 1 101 ? 32.841 -1.818 -46.423 1.00 82.50 101 ARG A N 1
ATOM 786 C CA . ARG A 1 101 ? 33.012 -3.282 -46.386 1.00 82.50 101 ARG A CA 1
ATOM 787 C C . ARG A 1 101 ? 32.011 -4.013 -47.276 1.00 82.50 101 ARG A C 1
ATOM 789 O O . ARG A 1 101 ? 32.378 -4.985 -47.933 1.00 82.50 101 ARG A O 1
ATOM 796 N N . THR A 1 102 ? 30.755 -3.573 -47.296 1.00 83.00 102 THR A N 1
ATOM 797 C CA . THR A 1 102 ? 29.706 -4.221 -48.096 1.00 83.00 102 THR A CA 1
ATOM 798 C C . THR A 1 102 ? 29.956 -4.019 -49.592 1.00 83.00 102 THR A C 1
ATOM 800 O O . THR A 1 102 ? 29.919 -4.980 -50.356 1.00 83.00 102 THR A O 1
ATOM 803 N N . LEU A 1 103 ? 30.306 -2.800 -50.006 1.00 84.50 103 LEU A N 1
ATOM 804 C CA . LEU A 1 103 ? 30.635 -2.465 -51.395 1.00 84.50 103 LEU A CA 1
ATOM 805 C C . LEU A 1 103 ? 31.939 -3.122 -51.858 1.00 84.50 103 LEU A C 1
ATOM 807 O O . LEU A 1 103 ? 32.001 -3.643 -52.971 1.00 84.50 103 LEU A O 1
ATOM 811 N N . GLN A 1 104 ? 32.953 -3.190 -50.988 1.00 86.62 104 GLN A N 1
ATOM 812 C CA . GLN A 1 104 ? 34.210 -3.888 -51.269 1.00 86.62 104 GLN A CA 1
ATOM 813 C C . GLN A 1 104 ? 33.983 -5.381 -51.543 1.00 86.62 104 GLN A C 1
ATOM 815 O O . GLN A 1 104 ? 34.626 -5.943 -52.426 1.00 86.62 104 GLN A O 1
ATOM 820 N N . ARG A 1 105 ? 33.045 -6.023 -50.832 1.00 82.31 105 ARG A N 1
ATOM 821 C CA . ARG A 1 105 ? 32.664 -7.425 -51.084 1.00 82.31 105 ARG A CA 1
ATOM 822 C C . ARG A 1 105 ? 31.937 -7.613 -52.415 1.00 82.31 105 ARG A C 1
ATOM 824 O O . ARG A 1 105 ? 32.096 -8.654 -53.040 1.00 82.31 105 ARG A O 1
ATOM 831 N N . LEU A 1 106 ? 31.144 -6.629 -52.834 1.00 82.75 106 LEU A N 1
ATOM 832 C CA . LEU A 1 106 ? 30.424 -6.660 -54.109 1.00 82.75 106 LEU A CA 1
ATOM 833 C C . LEU A 1 106 ? 31.311 -6.263 -55.299 1.00 82.75 106 LEU A C 1
ATOM 835 O O . LEU A 1 106 ? 30.947 -6.534 -56.438 1.00 82.75 106 LEU A O 1
ATOM 839 N N . GLY A 1 107 ? 32.468 -5.641 -55.050 1.00 85.44 107 GLY A N 1
ATOM 840 C CA . GLY A 1 107 ? 33.373 -5.156 -56.094 1.00 85.44 107 GLY A CA 1
ATOM 841 C C . GLY A 1 107 ? 32.818 -3.963 -56.877 1.00 85.44 107 GLY A C 1
ATOM 842 O O . GLY A 1 107 ? 33.288 -3.685 -57.977 1.00 85.44 107 GLY A O 1
ATOM 843 N N . VAL A 1 108 ? 31.814 -3.269 -56.329 1.00 85.94 108 VAL A N 1
ATOM 844 C CA . VAL A 1 108 ? 31.103 -2.174 -56.998 1.00 85.94 108 VAL A CA 1
ATOM 845 C C . VAL A 1 108 ? 31.425 -0.852 -56.294 1.00 85.94 108 VAL A C 1
ATOM 847 O O . VAL A 1 108 ? 31.240 -0.761 -55.078 1.00 85.94 108 VAL A O 1
ATOM 850 N N . PRO A 1 109 ? 31.898 0.186 -57.008 1.00 85.56 109 PRO A N 1
ATOM 851 C CA . PRO A 1 109 ? 32.112 1.499 -56.411 1.00 85.56 109 PRO A CA 1
ATOM 852 C C . PRO A 1 109 ? 30.773 2.192 -56.118 1.00 85.56 109 PRO A C 1
ATOM 854 O O . PRO A 1 109 ? 29.835 2.096 -56.910 1.00 85.56 109 PRO A O 1
ATOM 857 N N . TRP A 1 110 ? 30.703 2.933 -55.007 1.00 82.56 110 TRP A N 1
ATOM 858 C CA . TRP A 1 110 ? 29.493 3.640 -54.548 1.00 82.56 110 TRP A CA 1
ATOM 859 C C . TRP A 1 110 ? 28.841 4.498 -55.642 1.00 82.56 110 TRP A C 1
ATOM 861 O O . TRP A 1 110 ? 27.636 4.435 -55.853 1.00 82.56 110 TRP A O 1
ATOM 871 N N . GLU A 1 111 ? 29.659 5.232 -56.396 1.00 85.62 111 GLU A N 1
ATOM 872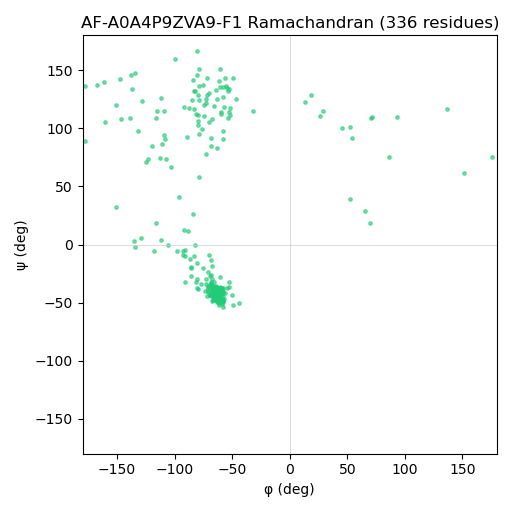 C CA . GLU A 1 111 ? 29.218 6.160 -57.446 1.00 85.62 111 GLU A CA 1
ATOM 873 C C . GLU A 1 111 ? 28.569 5.470 -58.655 1.00 85.62 111 GLU A C 1
ATOM 875 O O . GLU A 1 111 ? 27.867 6.112 -59.429 1.00 85.62 111 GLU A O 1
ATOM 880 N N . SER A 1 112 ? 28.789 4.163 -58.825 1.00 86.19 112 SER A N 1
ATOM 881 C CA . SER A 1 112 ? 28.195 3.381 -59.919 1.00 86.19 112 SER A CA 1
ATOM 882 C C . SER A 1 112 ? 26.848 2.750 -59.560 1.00 86.19 112 SER A C 1
ATOM 884 O O . SER A 1 112 ? 26.213 2.123 -60.410 1.00 86.19 112 SER A O 1
ATOM 886 N N . LEU A 1 113 ? 26.415 2.886 -58.303 1.00 86.38 113 LEU A N 1
ATOM 887 C CA . LEU A 1 113 ? 25.199 2.262 -57.806 1.00 86.38 113 LEU A CA 1
ATOM 888 C C . LEU A 1 113 ? 23.969 3.124 -58.163 1.00 86.38 113 LEU A C 1
ATOM 890 O O . LEU A 1 113 ? 23.990 4.323 -57.896 1.00 86.38 113 LEU A O 1
ATOM 894 N N . PRO A 1 114 ? 22.881 2.548 -58.707 1.00 92.19 114 PRO A N 1
ATOM 895 C CA . PRO A 1 114 ? 21.607 3.246 -58.885 1.00 92.19 114 PRO A CA 1
ATOM 896 C C . PRO A 1 114 ? 21.064 3.824 -57.569 1.00 92.19 114 PRO A C 1
ATOM 898 O O . PRO A 1 114 ? 21.123 3.146 -56.542 1.00 92.19 114 PRO A O 1
ATOM 901 N N . ASP A 1 115 ? 20.441 5.005 -57.610 1.00 89.94 115 ASP A N 1
ATOM 902 C CA . ASP A 1 115 ? 19.882 5.695 -56.429 1.00 89.94 115 ASP A CA 1
ATOM 903 C C . ASP A 1 115 ? 18.935 4.808 -55.597 1.00 89.94 115 ASP A C 1
ATOM 905 O O . ASP A 1 115 ? 18.945 4.837 -54.369 1.00 89.94 115 ASP A O 1
ATOM 909 N N . SER A 1 116 ? 18.144 3.956 -56.257 1.00 88.81 116 SER A N 1
ATOM 910 C CA . SER A 1 116 ? 17.255 3.000 -55.583 1.00 88.81 116 SER A CA 1
ATOM 911 C C . SER A 1 116 ? 18.015 1.982 -54.731 1.00 88.81 116 SER A C 1
ATOM 913 O O . SER A 1 116 ? 17.570 1.643 -53.636 1.00 88.81 116 SER A O 1
ATOM 915 N N . LEU A 1 117 ? 19.171 1.514 -55.205 1.00 86.31 117 LEU A N 1
ATOM 916 C CA . LEU A 1 117 ? 20.016 0.576 -54.476 1.00 86.31 117 LEU A CA 1
ATOM 917 C C . LEU A 1 117 ? 20.803 1.273 -53.365 1.00 86.31 117 LEU A C 1
ATOM 919 O O . LEU A 1 117 ? 20.972 0.677 -52.301 1.00 86.31 117 LEU A O 1
ATOM 923 N N . GLN A 1 118 ? 21.211 2.531 -53.569 1.00 87.31 118 GLN A N 1
ATOM 924 C CA . GLN A 1 118 ? 21.839 3.347 -52.523 1.00 87.31 118 GLN A CA 1
ATOM 925 C C . GLN A 1 118 ? 20.899 3.494 -51.321 1.00 87.31 118 GLN A C 1
ATOM 927 O O . GLN A 1 118 ? 21.279 3.124 -50.215 1.00 87.31 118 GLN A O 1
ATOM 932 N N . LEU A 1 119 ? 19.636 3.872 -51.552 1.00 89.19 119 LEU A N 1
ATOM 933 C CA . LEU A 1 119 ? 18.620 3.987 -50.497 1.00 89.19 119 LEU A CA 1
ATOM 934 C C . LEU A 1 119 ? 18.373 2.665 -49.752 1.00 89.19 119 LEU A C 1
ATOM 936 O O . LEU A 1 119 ? 18.193 2.650 -48.536 1.00 89.19 119 LEU A O 1
ATOM 940 N N . THR A 1 120 ? 18.361 1.529 -50.458 1.00 88.50 120 THR A N 1
ATOM 941 C CA . THR A 1 120 ? 18.196 0.223 -49.794 1.00 88.50 120 THR A CA 1
ATOM 942 C C . THR A 1 120 ? 19.419 -0.188 -48.982 1.00 88.50 120 THR A C 1
ATOM 944 O O . THR A 1 120 ? 19.264 -0.793 -47.922 1.00 88.50 120 THR A O 1
ATOM 947 N N . LEU A 1 121 ? 20.626 0.136 -49.456 1.00 87.19 121 LEU A N 1
ATOM 948 C CA . LEU A 1 121 ? 21.858 -0.114 -48.716 1.00 87.19 121 LEU A CA 1
ATOM 949 C C . LEU A 1 121 ? 21.899 0.755 -47.458 1.00 87.19 121 LEU A C 1
ATOM 951 O O . LEU A 1 121 ? 22.269 0.253 -46.400 1.00 87.19 121 LEU A O 1
ATOM 955 N N . GLU A 1 122 ? 21.475 2.014 -47.573 1.00 87.44 122 GLU A N 1
ATOM 956 C CA . GLU A 1 122 ? 21.341 2.942 -46.452 1.00 87.44 122 GLU A CA 1
ATOM 957 C C . GLU A 1 122 ? 20.396 2.389 -45.387 1.00 87.44 122 GLU A C 1
ATOM 959 O O . GLU A 1 122 ? 20.806 2.173 -44.249 1.00 87.44 122 GLU A O 1
ATOM 964 N N . ALA A 1 123 ? 19.178 2.009 -45.779 1.00 88.25 123 ALA A N 1
ATOM 965 C CA . ALA A 1 123 ? 18.218 1.405 -44.860 1.00 88.25 123 ALA A CA 1
ATOM 966 C C . ALA A 1 123 ? 18.748 0.113 -44.204 1.00 88.25 123 ALA A C 1
ATOM 968 O O . ALA A 1 123 ? 18.495 -0.135 -43.025 1.00 88.25 123 ALA A O 1
ATOM 969 N N . LEU A 1 124 ? 19.491 -0.722 -44.940 1.00 86.69 124 LEU A N 1
ATOM 970 C CA . LEU A 1 124 ? 20.103 -1.930 -44.381 1.00 86.69 124 LEU A CA 1
ATOM 971 C C . LEU A 1 124 ? 21.213 -1.603 -43.379 1.00 86.69 124 LEU A C 1
ATOM 973 O O . LEU A 1 124 ? 21.253 -2.218 -42.318 1.00 86.69 124 LEU A O 1
ATOM 977 N N . ALA A 1 125 ? 22.090 -0.645 -43.676 1.00 86.44 125 ALA A N 1
ATOM 978 C CA . ALA A 1 125 ? 23.147 -0.233 -42.757 1.00 86.44 125 ALA A CA 1
ATOM 979 C C . ALA A 1 125 ? 22.585 0.443 -41.500 1.00 86.44 125 ALA A C 1
ATOM 981 O O . ALA A 1 125 ? 23.091 0.192 -40.408 1.00 86.44 125 ALA A O 1
ATOM 982 N N . ASP A 1 126 ? 21.504 1.213 -41.628 1.00 87.06 126 ASP A N 1
ATOM 983 C CA . ASP A 1 126 ? 20.785 1.784 -40.489 1.00 87.06 126 ASP A CA 1
ATOM 984 C C . ASP A 1 126 ? 20.210 0.678 -39.594 1.00 87.06 126 ASP A C 1
ATOM 986 O O . ASP A 1 126 ? 20.413 0.680 -38.378 1.00 87.06 126 ASP A O 1
ATOM 990 N N . ILE A 1 127 ? 19.559 -0.331 -40.185 1.00 89.19 127 ILE A N 1
ATOM 991 C CA . ILE A 1 127 ? 19.055 -1.498 -39.445 1.00 89.19 127 ILE A CA 1
ATOM 992 C C . ILE A 1 127 ? 20.214 -2.292 -38.819 1.00 89.19 127 ILE A C 1
ATOM 994 O O . ILE A 1 127 ? 20.095 -2.743 -37.678 1.00 89.19 127 ILE A O 1
ATOM 998 N N . ALA A 1 128 ? 21.347 -2.440 -39.514 1.00 88.25 128 ALA A N 1
ATOM 999 C CA . ALA A 1 128 ? 22.553 -3.066 -38.970 1.00 88.25 128 ALA A CA 1
ATOM 1000 C C . ALA A 1 128 ? 23.082 -2.300 -37.757 1.00 88.25 128 ALA A C 1
ATOM 1002 O O . ALA A 1 128 ? 23.429 -2.918 -36.755 1.00 88.25 128 ALA A O 1
ATOM 1003 N N . GLY A 1 129 ? 23.107 -0.967 -37.834 1.00 85.69 129 GLY A N 1
ATOM 1004 C CA . GLY A 1 129 ? 23.519 -0.085 -36.748 1.00 85.69 129 GLY A CA 1
ATOM 1005 C C . GLY A 1 129 ? 22.607 -0.214 -35.530 1.00 85.69 129 GLY A C 1
ATOM 1006 O O . GLY A 1 129 ? 23.097 -0.398 -34.416 1.00 85.69 129 GLY A O 1
ATOM 1007 N N . ILE A 1 130 ? 21.285 -0.224 -35.740 1.00 88.69 130 ILE A N 1
ATOM 1008 C CA . ILE A 1 130 ? 20.288 -0.427 -34.673 1.00 88.69 130 ILE A CA 1
ATOM 1009 C C . ILE A 1 130 ? 20.468 -1.795 -34.003 1.00 88.69 130 ILE A C 1
ATOM 1011 O O . ILE A 1 130 ? 20.407 -1.899 -32.779 1.00 88.69 130 ILE A O 1
ATOM 1015 N N . LEU A 1 131 ? 20.713 -2.842 -34.794 1.00 89.06 131 LEU A N 1
ATOM 1016 C CA . LEU A 1 131 ? 20.952 -4.203 -34.304 1.00 89.06 131 LEU A CA 1
ATOM 1017 C C . LEU A 1 131 ? 22.403 -4.440 -33.842 1.00 89.06 131 LEU A C 1
ATOM 1019 O O . LEU A 1 131 ? 22.722 -5.545 -33.408 1.00 89.06 131 LEU A O 1
ATOM 1023 N N . GLN A 1 132 ? 23.271 -3.425 -33.928 1.00 87.62 132 GLN A N 1
ATOM 1024 C CA . GLN A 1 132 ? 24.701 -3.480 -33.596 1.00 87.62 132 GLN A CA 1
ATOM 1025 C C . GLN A 1 132 ? 25.454 -4.620 -34.306 1.00 87.62 132 GLN A C 1
ATOM 1027 O O . GLN A 1 132 ? 26.330 -5.278 -33.741 1.00 87.62 132 GLN A O 1
ATOM 1032 N N . LEU A 1 133 ? 25.107 -4.865 -35.569 1.00 86.69 133 LEU A N 1
ATOM 1033 C CA . LEU A 1 133 ? 25.699 -5.905 -36.398 1.00 86.69 133 LEU A CA 1
ATOM 1034 C C . LEU A 1 133 ? 26.995 -5.426 -37.054 1.00 86.69 133 LEU A C 1
ATOM 1036 O O . LEU A 1 133 ? 27.107 -4.301 -37.534 1.00 86.69 133 LEU A O 1
ATOM 1040 N N . ARG A 1 134 ? 27.978 -6.328 -37.126 1.00 83.00 134 ARG A N 1
ATOM 1041 C CA . ARG A 1 134 ? 29.279 -6.065 -37.762 1.00 83.00 134 ARG A CA 1
ATOM 1042 C C . ARG A 1 134 ? 29.283 -6.322 -39.274 1.00 83.00 134 ARG A C 1
ATOM 1044 O O . ARG A 1 134 ? 30.169 -5.828 -39.969 1.00 83.00 134 ARG A O 1
ATOM 1051 N N . ASP A 1 135 ? 28.317 -7.099 -39.764 1.00 81.00 135 ASP A N 1
ATOM 1052 C CA . ASP A 1 135 ? 28.221 -7.562 -41.148 1.00 81.00 135 ASP A CA 1
ATOM 1053 C C . ASP A 1 135 ? 26.782 -7.488 -41.673 1.00 81.00 135 ASP A C 1
ATOM 1055 O O . ASP A 1 135 ? 25.837 -7.821 -40.960 1.00 81.00 135 ASP A O 1
ATOM 1059 N N . CYS A 1 136 ? 26.630 -7.188 -42.966 1.00 81.06 136 CYS A N 1
ATOM 1060 C CA . CYS A 1 136 ? 25.341 -7.140 -43.666 1.00 81.06 136 CYS A CA 1
ATOM 1061 C C . CYS A 1 136 ? 24.853 -8.519 -44.168 1.00 81.06 136 CYS A C 1
ATOM 1063 O O . CYS A 1 136 ? 24.129 -8.605 -45.160 1.00 81.06 136 CYS A O 1
ATOM 1065 N N . HIS A 1 137 ? 25.258 -9.619 -43.525 1.00 84.44 137 HIS A N 1
ATOM 1066 C CA . HIS A 1 137 ? 24.824 -10.964 -43.914 1.00 84.44 137 HIS A CA 1
ATOM 1067 C C . HIS A 1 137 ? 23.409 -11.266 -43.412 1.00 84.44 137 HIS A C 1
ATOM 1069 O O . HIS A 1 137 ? 23.092 -11.033 -42.248 1.00 84.44 137 HIS A O 1
ATOM 1075 N N . ALA A 1 138 ? 22.580 -11.874 -44.266 1.00 85.44 138 ALA A N 1
ATOM 1076 C CA . ALA A 1 138 ? 21.200 -12.238 -43.931 1.00 85.44 138 ALA A CA 1
ATOM 1077 C C . ALA A 1 138 ? 21.092 -13.111 -42.665 1.00 85.44 138 ALA A C 1
ATOM 1079 O O . ALA A 1 138 ? 20.189 -12.908 -41.857 1.00 85.44 138 ALA A O 1
ATOM 1080 N N . SER A 1 139 ? 22.036 -14.034 -42.449 1.00 88.94 139 SER A N 1
ATOM 1081 C CA . SER A 1 139 ? 22.091 -14.878 -41.247 1.00 88.94 139 SER A CA 1
ATOM 1082 C C . SER A 1 139 ? 22.307 -14.072 -39.964 1.00 88.94 139 SER A C 1
ATOM 1084 O O . SER A 1 139 ? 21.706 -14.385 -38.939 1.00 88.94 139 SER A O 1
ATOM 1086 N N . SER A 1 140 ? 23.124 -13.017 -40.019 1.00 88.50 140 SER A N 1
ATOM 1087 C CA . SER A 1 140 ? 23.387 -12.136 -38.877 1.00 88.50 140 SER A CA 1
ATOM 1088 C C . SER A 1 140 ? 22.142 -11.331 -38.504 1.00 88.50 140 SER A C 1
ATOM 1090 O O . SER A 1 140 ? 21.796 -11.253 -37.327 1.00 88.50 140 SER A O 1
ATOM 1092 N N . TYR A 1 141 ? 21.412 -10.814 -39.500 1.00 90.50 141 TYR A N 1
ATOM 1093 C CA . TYR A 1 141 ? 20.121 -10.156 -39.271 1.00 90.50 141 TYR A CA 1
ATOM 1094 C C . TYR A 1 141 ? 19.085 -11.109 -38.681 1.00 90.50 141 TYR A C 1
ATOM 1096 O O . TYR A 1 141 ? 18.413 -10.755 -37.719 1.00 90.50 141 TYR A O 1
ATOM 1104 N N . GLN A 1 142 ? 18.961 -12.323 -39.220 1.00 93.25 142 GLN A N 1
ATOM 1105 C CA . GLN A 1 142 ? 18.014 -13.313 -38.702 1.00 93.25 142 GLN A CA 1
ATOM 1106 C C . GLN A 1 142 ? 18.319 -13.691 -37.247 1.00 93.25 142 GLN A C 1
ATOM 1108 O O . GLN A 1 142 ? 17.394 -13.766 -36.441 1.00 93.25 142 GLN A O 1
ATOM 1113 N N . GLY A 1 143 ? 19.599 -13.867 -36.899 1.00 94.25 143 GLY A N 1
ATOM 1114 C CA . GLY A 1 143 ? 20.032 -14.113 -35.522 1.00 94.25 143 GLY A CA 1
ATOM 1115 C C . GLY A 1 143 ? 19.677 -12.959 -34.584 1.00 94.25 143 GLY A C 1
ATOM 1116 O O . GLY A 1 143 ? 18.986 -13.169 -33.592 1.00 94.25 143 GLY A O 1
ATOM 1117 N N . ALA A 1 144 ? 20.050 -11.725 -34.939 1.00 94.31 144 ALA A N 1
ATOM 1118 C CA . ALA A 1 144 ? 19.754 -10.554 -34.112 1.00 94.31 144 ALA A CA 1
ATOM 1119 C C . ALA A 1 144 ? 18.248 -10.279 -33.972 1.00 94.31 144 ALA A C 1
ATOM 1121 O O . ALA A 1 144 ? 17.782 -9.925 -32.891 1.00 94.31 144 ALA A O 1
ATOM 1122 N N . LEU A 1 145 ? 17.462 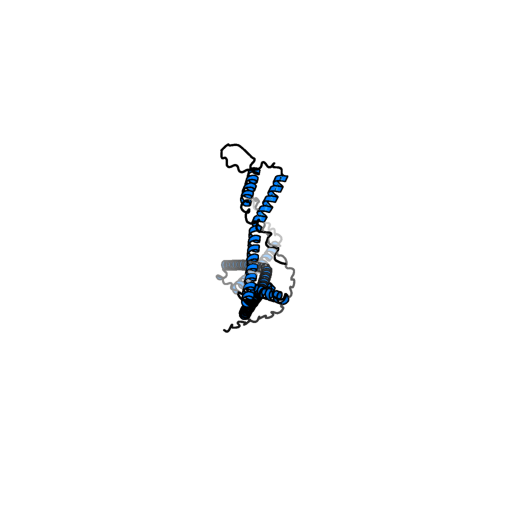-10.483 -35.035 1.00 94.31 145 LEU A N 1
ATOM 1123 C CA . LEU A 1 145 ? 16.003 -10.372 -34.976 1.00 94.31 145 LEU A CA 1
ATOM 1124 C C . LEU A 1 145 ? 15.389 -11.447 -34.074 1.00 94.31 145 LEU A C 1
ATOM 1126 O O . LEU A 1 145 ? 14.458 -11.155 -33.324 1.00 94.31 145 LEU A O 1
ATOM 1130 N N . PHE A 1 146 ? 15.907 -12.676 -34.117 1.00 95.81 146 PHE A N 1
ATOM 1131 C CA . PHE A 1 146 ? 15.470 -13.749 -33.227 1.00 95.81 146 PHE A CA 1
ATOM 1132 C C . PHE A 1 146 ? 15.809 -13.446 -31.762 1.00 95.81 146 PHE A C 1
ATOM 1134 O O . PHE A 1 146 ? 14.960 -13.619 -30.884 1.00 95.81 146 PHE A O 1
ATOM 1141 N N . ASP A 1 147 ? 17.011 -12.941 -31.493 1.00 95.62 147 ASP A N 1
ATOM 1142 C CA . ASP A 1 147 ? 17.429 -12.532 -30.152 1.00 95.62 147 ASP A CA 1
ATOM 1143 C C . ASP A 1 147 ? 16.569 -11.380 -29.627 1.00 95.62 147 ASP A C 1
ATOM 1145 O O . ASP A 1 147 ? 16.064 -11.451 -28.503 1.00 95.62 147 ASP A O 1
ATOM 1149 N N . LEU A 1 148 ? 16.306 -10.366 -30.455 1.00 95.62 148 LEU A N 1
ATOM 1150 C CA . LEU A 1 148 ? 15.423 -9.252 -30.115 1.00 95.62 148 LEU A CA 1
ATOM 1151 C C . LEU A 1 148 ? 13.992 -9.732 -29.836 1.00 95.62 148 LEU A C 1
ATOM 1153 O O . LEU A 1 148 ? 13.390 -9.335 -28.837 1.00 95.62 148 LEU A O 1
ATOM 1157 N N . ALA A 1 149 ? 13.455 -10.634 -30.661 1.00 96.31 149 ALA A N 1
ATOM 1158 C CA . ALA A 1 149 ? 12.139 -11.230 -30.443 1.00 96.31 149 ALA A CA 1
ATOM 1159 C C . ALA A 1 149 ? 12.086 -12.035 -29.131 1.00 96.31 149 ALA A C 1
ATOM 1161 O O . ALA A 1 149 ? 11.096 -11.981 -28.395 1.00 96.31 149 ALA A O 1
ATOM 1162 N N . ASN A 1 150 ? 13.164 -12.745 -28.783 1.00 97.44 150 ASN A N 1
ATOM 1163 C CA . ASN A 1 150 ? 13.269 -13.448 -27.508 1.00 97.44 150 ASN A CA 1
ATOM 1164 C C . ASN A 1 150 ? 13.333 -12.490 -26.318 1.00 97.44 150 ASN A C 1
ATOM 1166 O O . ASN A 1 150 ? 12.641 -12.725 -25.325 1.00 97.44 150 ASN A O 1
ATOM 1170 N N . GLN A 1 151 ? 14.104 -11.408 -26.412 1.00 96.56 151 GLN A N 1
ATOM 1171 C CA . GLN A 1 151 ? 14.158 -10.364 -25.386 1.00 96.56 151 GLN A CA 1
ATOM 1172 C C . GLN A 1 151 ? 12.795 -9.685 -25.214 1.00 96.56 151 GLN A C 1
ATOM 1174 O O . GLN A 1 151 ? 12.321 -9.507 -24.090 1.00 96.56 151 GLN A O 1
ATOM 1179 N N . GLN A 1 152 ? 12.105 -9.378 -26.313 1.00 97.31 152 GLN A N 1
ATOM 1180 C CA . GLN A 1 152 ? 10.746 -8.844 -26.283 1.00 97.31 152 GLN A CA 1
ATOM 1181 C C . GLN A 1 152 ? 9.779 -9.818 -25.594 1.00 97.31 152 GLN A C 1
ATOM 1183 O O . GLN A 1 152 ? 8.977 -9.421 -24.750 1.00 97.31 152 GLN A O 1
ATOM 1188 N N . ARG A 1 153 ? 9.875 -11.117 -25.885 1.00 97.94 153 ARG A N 1
ATOM 1189 C CA . ARG A 1 153 ? 9.047 -12.131 -25.222 1.00 97.94 153 ARG A CA 1
ATOM 1190 C C . ARG A 1 153 ? 9.363 -12.242 -23.728 1.00 97.94 153 ARG A C 1
ATOM 1192 O O . ARG A 1 153 ? 8.446 -12.336 -22.917 1.00 97.94 153 ARG A O 1
ATOM 1199 N N . GLN A 1 154 ? 10.639 -12.232 -23.343 1.00 97.81 154 GLN A N 1
ATOM 1200 C CA . GLN A 1 154 ? 11.059 -12.290 -21.938 1.00 97.81 154 GLN A CA 1
ATOM 1201 C C . GLN A 1 154 ? 10.576 -11.066 -21.154 1.00 97.81 154 GLN A C 1
ATOM 1203 O O . GLN A 1 154 ? 9.980 -11.215 -20.089 1.00 97.81 154 GLN A O 1
ATOM 1208 N N . THR A 1 155 ? 10.754 -9.866 -21.707 1.00 98.38 155 THR A N 1
ATOM 1209 C CA . THR A 1 155 ? 10.262 -8.626 -21.090 1.00 98.38 155 THR A CA 1
ATOM 1210 C C . THR A 1 155 ? 8.742 -8.639 -20.941 1.00 98.38 155 THR A C 1
ATOM 1212 O O . THR A 1 155 ? 8.238 -8.301 -19.873 1.00 98.38 155 THR A O 1
ATOM 1215 N N . GLN A 1 156 ? 7.994 -9.128 -21.935 1.00 98.19 156 GLN A N 1
ATOM 1216 C CA . GLN A 1 156 ? 6.543 -9.311 -21.817 1.00 98.19 156 GLN A CA 1
ATOM 1217 C C . GLN A 1 156 ? 6.152 -10.305 -20.714 1.00 98.19 156 GLN A C 1
ATOM 1219 O O . GLN A 1 156 ? 5.169 -10.083 -20.004 1.00 98.19 156 GLN A O 1
ATOM 1224 N N . LEU A 1 157 ? 6.890 -11.403 -20.542 1.00 98.25 157 LEU A N 1
ATOM 1225 C CA . LEU A 1 157 ? 6.633 -12.359 -19.460 1.00 98.25 157 LEU A CA 1
ATOM 1226 C C . LEU A 1 157 ? 6.860 -11.730 -18.080 1.00 98.25 157 LEU A C 1
ATOM 1228 O O . LEU A 1 157 ? 6.025 -11.910 -17.189 1.00 98.25 157 LEU A O 1
ATOM 1232 N N . GLU A 1 158 ? 7.929 -10.954 -17.914 1.00 98.38 158 GLU A N 1
ATOM 1233 C CA . GLU A 1 158 ? 8.195 -10.238 -16.663 1.00 98.38 158 GLU A CA 1
ATOM 1234 C C . GLU A 1 158 ? 7.159 -9.139 -16.399 1.00 98.38 158 GLU A C 1
ATOM 1236 O O . GLU A 1 158 ? 6.660 -9.032 -15.279 1.00 98.38 158 GLU A O 1
ATOM 1241 N N . LEU A 1 159 ? 6.728 -8.393 -17.421 1.00 98.38 159 LEU A N 1
ATOM 1242 C CA . LEU A 1 159 ? 5.627 -7.431 -17.291 1.00 98.38 159 LEU A CA 1
ATOM 1243 C C . LEU A 1 159 ? 4.341 -8.116 -16.817 1.00 98.38 159 LEU A C 1
ATOM 1245 O O . LEU A 1 159 ? 3.745 -7.705 -15.822 1.00 98.38 159 LEU A O 1
ATOM 1249 N N . ASN A 1 160 ? 3.965 -9.231 -17.446 1.00 98.31 160 ASN A N 1
ATOM 1250 C CA . ASN A 1 160 ? 2.808 -10.023 -17.030 1.00 98.31 160 ASN A CA 1
ATOM 1251 C C . ASN A 1 160 ? 2.940 -10.537 -15.585 1.00 98.31 160 ASN A C 1
ATOM 1253 O O . ASN A 1 160 ? 1.956 -10.597 -14.839 1.00 98.31 160 ASN A O 1
ATOM 1257 N N . ARG A 1 161 ? 4.149 -10.919 -15.158 1.00 98.38 161 ARG A N 1
ATOM 1258 C CA . ARG A 1 161 ? 4.429 -11.343 -13.779 1.00 98.38 161 ARG A CA 1
ATOM 1259 C C . ARG A 1 161 ? 4.253 -10.187 -12.794 1.00 98.38 161 ARG A C 1
ATOM 1261 O O . ARG A 1 161 ? 3.579 -10.371 -11.775 1.00 98.38 161 ARG A O 1
ATOM 1268 N N . ILE A 1 162 ? 4.812 -9.020 -13.103 1.00 98.50 162 ILE A N 1
ATOM 1269 C CA . ILE A 1 162 ? 4.705 -7.803 -12.290 1.00 98.50 162 ILE A CA 1
ATOM 1270 C C . ILE A 1 162 ? 3.240 -7.382 -12.167 1.00 98.50 162 ILE A C 1
ATOM 1272 O O . ILE A 1 162 ? 2.761 -7.147 -11.058 1.00 98.50 162 ILE A O 1
ATOM 1276 N N . GLU A 1 163 ? 2.479 -7.388 -13.261 1.00 98.44 163 GLU A N 1
ATOM 1277 C CA . GLU A 1 163 ? 1.050 -7.074 -13.231 1.00 98.44 163 GLU A CA 1
ATOM 1278 C C . GLU A 1 163 ? 0.261 -8.027 -12.327 1.00 98.44 163 GLU A C 1
ATOM 1280 O O . GLU A 1 163 ? -0.589 -7.596 -11.541 1.00 98.44 163 GLU A O 1
ATOM 1285 N N . ARG A 1 164 ? 0.543 -9.335 -12.384 1.00 98.38 164 ARG A N 1
ATOM 1286 C CA . ARG A 1 164 ? -0.092 -10.317 -11.487 1.00 98.38 164 ARG A CA 1
ATOM 1287 C C . ARG A 1 164 ? 0.238 -10.024 -10.026 1.00 98.38 164 ARG A C 1
ATOM 1289 O O . ARG A 1 164 ? -0.652 -10.077 -9.175 1.00 98.38 164 ARG A O 1
ATOM 1296 N N . GLN A 1 165 ? 1.492 -9.693 -9.723 1.00 98.19 165 GLN A N 1
ATOM 1297 C CA . GLN A 1 165 ? 1.905 -9.313 -8.371 1.00 98.19 165 GLN A CA 1
ATOM 1298 C C . GLN A 1 165 ? 1.214 -8.021 -7.914 1.00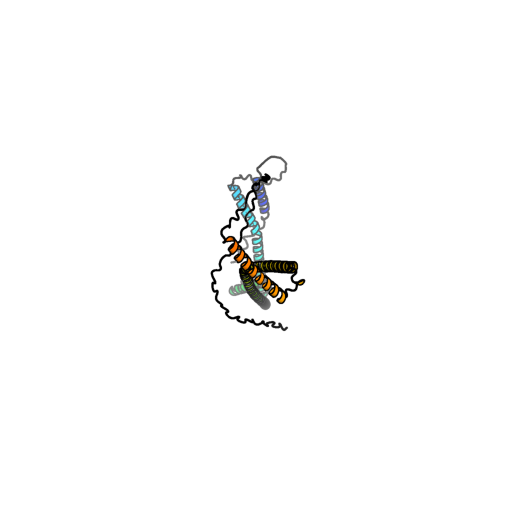 98.19 165 GLN A C 1
ATOM 1300 O O . GLN A 1 165 ? 0.680 -7.974 -6.805 1.00 98.19 165 GLN A O 1
ATOM 1305 N N . GLN A 1 166 ? 1.113 -7.016 -8.782 1.00 98.38 166 GLN A N 1
ATOM 1306 C CA . GLN A 1 166 ? 0.406 -5.768 -8.504 1.00 98.38 166 GLN A CA 1
ATOM 1307 C C . GLN A 1 166 ? -1.083 -6.013 -8.215 1.00 98.38 166 GLN A C 1
ATOM 1309 O O . GLN A 1 166 ? -1.630 -5.476 -7.246 1.00 98.38 166 GLN A O 1
ATOM 1314 N N . ARG A 1 167 ? -1.752 -6.875 -8.992 1.00 98.50 167 ARG A N 1
ATOM 1315 C CA . ARG A 1 167 ? -3.149 -7.278 -8.742 1.00 98.50 167 ARG A CA 1
ATOM 1316 C C . ARG A 1 167 ? -3.307 -7.982 -7.390 1.00 98.50 167 ARG A C 1
ATOM 1318 O O . ARG A 1 167 ? -4.236 -7.678 -6.644 1.00 98.50 167 ARG A O 1
ATOM 1325 N N . ARG A 1 168 ? -2.372 -8.862 -7.016 1.00 98.44 168 ARG A N 1
ATOM 1326 C CA . ARG A 1 168 ? -2.379 -9.519 -5.695 1.00 98.44 168 ARG A CA 1
ATOM 1327 C C . ARG A 1 168 ? -2.218 -8.512 -4.558 1.00 98.44 168 ARG A C 1
ATOM 1329 O O . ARG A 1 168 ? -3.017 -8.513 -3.624 1.00 98.44 168 ARG A O 1
ATOM 1336 N N . VAL A 1 169 ? -1.232 -7.620 -4.643 1.00 98.56 169 VAL A N 1
ATOM 1337 C CA . VAL A 1 169 ? -0.982 -6.600 -3.609 1.00 98.56 169 VAL A CA 1
ATOM 1338 C C . VAL A 1 169 ? -2.168 -5.645 -3.476 1.00 98.56 169 VAL A C 1
ATOM 1340 O O . VAL A 1 169 ? -2.590 -5.330 -2.364 1.00 98.56 169 VAL A O 1
ATOM 1343 N N . THR A 1 170 ? -2.759 -5.212 -4.589 1.00 98.56 170 THR A N 1
ATOM 1344 C CA . THR A 1 170 ? -3.944 -4.340 -4.559 1.00 98.56 170 THR A CA 1
ATOM 1345 C C . THR A 1 170 ? -5.156 -5.036 -3.942 1.00 98.56 170 THR A C 1
ATOM 1347 O O . THR A 1 170 ? -5.870 -4.405 -3.159 1.00 98.56 170 THR A O 1
ATOM 1350 N N . HIS A 1 171 ? -5.359 -6.329 -4.208 1.00 98.44 171 HIS A N 1
ATOM 1351 C CA . HIS A 1 171 ? -6.382 -7.129 -3.537 1.00 98.44 171 HIS A CA 1
ATOM 1352 C C . HIS A 1 171 ? -6.137 -7.219 -2.022 1.00 98.44 171 HIS A C 1
ATOM 1354 O O . HIS A 1 171 ? -7.025 -6.880 -1.238 1.00 98.44 171 HIS A O 1
ATOM 1360 N N . HIS A 1 172 ? -4.922 -7.579 -1.591 1.00 98.56 172 HIS A N 1
ATOM 1361 C CA . HIS A 1 172 ? -4.573 -7.639 -0.166 1.00 98.56 172 HIS A CA 1
ATOM 1362 C C . HIS A 1 172 ? -4.748 -6.288 0.536 1.00 98.56 172 HIS A C 1
ATOM 1364 O O . HIS A 1 172 ? -5.308 -6.226 1.627 1.00 98.56 172 HIS A O 1
ATOM 1370 N N . LYS A 1 173 ? -4.361 -5.186 -0.114 1.00 98.62 173 LYS A N 1
ATOM 1371 C CA . LYS A 1 173 ? -4.574 -3.826 0.396 1.00 98.62 173 LYS A CA 1
ATOM 1372 C C . LYS A 1 173 ? -6.059 -3.504 0.584 1.00 98.62 173 LYS A C 1
ATOM 1374 O O . LYS A 1 173 ? -6.421 -2.864 1.570 1.00 98.62 173 LYS A O 1
ATOM 1379 N N . ARG A 1 174 ? -6.925 -3.914 -0.351 1.00 98.38 174 ARG A N 1
ATOM 1380 C CA . ARG A 1 174 ? -8.384 -3.731 -0.231 1.00 98.38 174 ARG A CA 1
ATOM 1381 C C . ARG A 1 174 ? -8.946 -4.544 0.935 1.00 98.38 174 ARG A C 1
ATOM 1383 O O . ARG A 1 174 ? -9.660 -3.975 1.754 1.00 98.38 174 ARG A O 1
ATOM 1390 N N . ALA A 1 175 ? -8.560 -5.814 1.053 1.00 98.31 175 ALA A N 1
ATOM 1391 C CA . ALA A 1 175 ? -8.976 -6.678 2.157 1.00 98.31 175 ALA A CA 1
ATOM 1392 C C . ALA A 1 175 ? -8.531 -6.121 3.523 1.00 98.31 175 ALA A C 1
ATOM 1394 O O . ALA A 1 175 ? -9.348 -5.985 4.431 1.00 98.31 175 ALA A O 1
ATOM 1395 N N . ALA A 1 176 ? -7.272 -5.690 3.648 1.00 98.19 176 ALA A N 1
ATOM 1396 C CA . ALA A 1 176 ? -6.752 -5.083 4.873 1.00 98.19 176 ALA A CA 1
ATOM 1397 C C . ALA A 1 176 ? -7.496 -3.787 5.243 1.00 98.19 176 ALA A C 1
ATOM 1399 O O . ALA A 1 176 ? -7.808 -3.556 6.409 1.00 98.19 176 ALA A O 1
ATOM 1400 N N . ARG A 1 177 ? -7.845 -2.949 4.255 1.00 98.31 177 ARG A N 1
ATOM 1401 C CA . ARG A 1 177 ? -8.665 -1.746 4.486 1.00 98.31 177 ARG A CA 1
ATOM 1402 C C . ARG A 1 177 ? -10.066 -2.082 4.989 1.00 98.31 1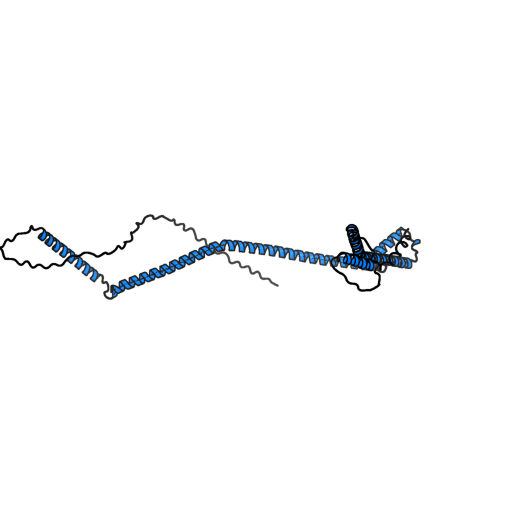77 ARG A C 1
ATOM 1404 O O . ARG A 1 177 ? -10.556 -1.389 5.875 1.00 98.31 177 ARG A O 1
ATOM 1411 N N . GLN A 1 178 ? -10.699 -3.121 4.447 1.00 98.31 178 GLN A N 1
ATOM 1412 C CA . GLN A 1 178 ? -12.008 -3.579 4.917 1.00 98.31 178 GLN A CA 1
ATOM 1413 C C . GLN A 1 178 ? -11.927 -4.086 6.359 1.00 98.31 178 GLN A C 1
ATOM 1415 O O . GLN A 1 178 ? -12.706 -3.644 7.198 1.00 98.31 178 GLN A O 1
ATOM 1420 N N . GLN A 1 179 ? -10.940 -4.929 6.677 1.00 98.31 179 GLN A N 1
ATOM 1421 C CA . GLN A 1 179 ? -10.709 -5.412 8.044 1.00 98.31 179 GLN A CA 1
ATOM 1422 C C . GLN A 1 179 ? -10.474 -4.260 9.024 1.00 98.31 179 GLN A C 1
ATOM 1424 O O . GLN A 1 179 ? -11.077 -4.212 10.091 1.00 98.31 179 GLN A O 1
ATOM 1429 N N . LEU A 1 180 ? -9.654 -3.285 8.635 1.00 98.31 180 LEU A N 1
ATOM 1430 C CA . LEU A 1 180 ? -9.397 -2.095 9.436 1.00 98.31 180 LEU A CA 1
ATOM 1431 C C . LEU A 1 180 ? -10.666 -1.252 9.633 1.00 98.31 180 LEU A C 1
ATOM 1433 O O . LEU A 1 180 ? -10.886 -0.737 10.726 1.00 98.31 180 LEU A O 1
ATOM 1437 N N . SER A 1 181 ? -11.520 -1.131 8.613 1.00 98.31 181 SER A N 1
ATOM 1438 C CA . SER A 1 181 ? -12.820 -0.463 8.739 1.00 98.31 181 SER A CA 1
ATOM 1439 C C . SER A 1 181 ? -13.719 -1.162 9.758 1.00 98.31 181 SER A C 1
ATOM 1441 O O . SER A 1 181 ? -14.323 -0.484 10.583 1.00 98.31 181 SER A O 1
ATOM 1443 N N . VAL A 1 182 ? -13.769 -2.498 9.730 1.00 98.25 182 VAL A N 1
ATOM 1444 C CA . VAL A 1 182 ? -14.541 -3.299 10.693 1.00 98.25 182 VAL A CA 1
ATOM 1445 C C . VAL A 1 182 ? -13.995 -3.120 12.108 1.00 98.25 182 VAL A C 1
ATOM 1447 O O . VAL A 1 182 ? -14.759 -2.865 13.028 1.00 98.25 182 VAL A O 1
ATOM 1450 N N . ILE A 1 183 ? -12.675 -3.181 12.299 1.00 98.25 183 ILE A N 1
ATOM 1451 C CA . ILE A 1 183 ? -12.065 -2.962 13.621 1.00 98.25 183 ILE A CA 1
ATOM 1452 C C . ILE A 1 183 ? -12.362 -1.544 14.129 1.00 98.25 183 ILE A C 1
ATOM 1454 O O . ILE A 1 183 ? -12.650 -1.340 15.304 1.00 98.25 183 ILE A O 1
ATOM 1458 N N . ARG A 1 184 ? -12.329 -0.535 13.254 1.00 98.12 184 ARG A N 1
ATOM 1459 C CA . ARG A 1 184 ? -12.676 0.838 13.642 1.00 98.12 184 ARG A CA 1
ATOM 1460 C C . ARG A 1 184 ? -14.141 0.978 14.040 1.00 98.12 184 ARG A C 1
ATOM 1462 O O . ARG A 1 184 ? -14.414 1.697 15.000 1.00 98.12 184 ARG A O 1
ATOM 1469 N N . SER A 1 185 ? -15.067 0.328 13.332 1.00 97.31 185 SER A N 1
ATOM 1470 C CA . SER A 1 185 ? -16.480 0.358 13.714 1.00 97.31 185 SER A CA 1
ATOM 1471 C C . SER A 1 185 ? -16.705 -0.368 15.037 1.00 97.31 185 SER A C 1
ATOM 1473 O O . SER A 1 185 ? -17.310 0.211 15.925 1.00 97.31 185 SER A O 1
ATOM 1475 N N . THR A 1 186 ? -16.114 -1.548 15.251 1.00 97.25 186 THR A N 1
ATOM 1476 C CA . THR A 1 186 ? -16.267 -2.275 16.525 1.00 97.25 186 THR A CA 1
ATOM 1477 C C . THR A 1 186 ? -15.657 -1.528 17.714 1.00 97.25 186 THR A C 1
ATOM 1479 O O . THR A 1 186 ? -16.232 -1.520 18.804 1.00 97.25 186 THR A O 1
ATOM 1482 N N . ILE A 1 187 ? -14.522 -0.845 17.531 1.00 96.88 187 ILE A N 1
ATOM 1483 C CA . ILE A 1 187 ? -13.955 0.032 18.567 1.00 96.88 187 ILE A CA 1
ATOM 1484 C C . ILE A 1 187 ? -14.909 1.191 18.863 1.00 96.88 187 ILE A C 1
ATOM 1486 O O . ILE A 1 187 ? -15.146 1.488 20.031 1.00 96.88 187 ILE A O 1
ATOM 1490 N N . ARG A 1 188 ? -15.484 1.824 17.835 1.00 95.94 188 ARG A N 1
ATOM 1491 C CA . ARG A 1 188 ? -16.457 2.907 18.020 1.00 95.94 188 ARG A CA 1
ATOM 1492 C C . ARG A 1 188 ? -17.690 2.417 18.779 1.00 95.94 188 ARG A C 1
ATOM 1494 O O . ARG A 1 188 ? -18.049 3.029 19.781 1.00 95.94 188 ARG A O 1
ATOM 1501 N N . ASP A 1 189 ? -18.267 1.299 18.359 1.00 94.81 189 ASP A N 1
ATOM 1502 C CA . ASP A 1 189 ? -19.471 0.729 18.965 1.00 94.81 189 ASP A CA 1
ATOM 1503 C C . ASP A 1 189 ? -19.210 0.336 20.425 1.00 94.81 189 ASP A C 1
ATOM 1505 O O . ASP A 1 189 ? -19.954 0.729 21.322 1.00 94.81 189 ASP A O 1
ATOM 1509 N N . SER A 1 190 ? -18.088 -0.338 20.703 1.00 93.62 190 SER A N 1
ATOM 1510 C CA . SER A 1 190 ? -17.705 -0.667 22.082 1.00 93.62 190 SER A CA 1
ATOM 1511 C C . SER A 1 190 ? -17.417 0.579 22.924 1.00 93.62 190 SER A C 1
ATOM 1513 O O . SER A 1 190 ? -17.809 0.630 24.085 1.00 93.62 190 SER A O 1
ATOM 1515 N N . SER A 1 191 ? -16.780 1.613 22.365 1.00 92.62 191 SER A N 1
ATOM 1516 C CA . SER A 1 191 ? -16.528 2.870 23.083 1.00 92.62 191 SER A CA 1
ATOM 1517 C C . SER A 1 191 ? -17.808 3.632 23.429 1.00 92.62 191 SER A C 1
ATOM 1519 O O . SER A 1 191 ? -17.862 4.260 24.481 1.00 92.62 191 SER A O 1
ATOM 1521 N N . ALA A 1 192 ? -18.845 3.535 22.592 1.00 90.69 192 ALA A N 1
ATOM 1522 C CA . ALA A 1 192 ? -20.143 4.148 22.851 1.00 90.69 192 ALA A CA 1
ATOM 1523 C C . ALA A 1 192 ? -20.925 3.413 23.955 1.00 90.69 192 ALA A C 1
ATOM 1525 O O . ALA A 1 192 ? -21.637 4.049 24.729 1.00 90.69 192 ALA A O 1
ATOM 1526 N N . VAL A 1 193 ? -20.775 2.087 24.054 1.00 91.94 193 VAL A N 1
ATOM 1527 C CA . VAL A 1 193 ? -21.483 1.251 25.041 1.00 91.94 193 VAL A CA 1
ATOM 1528 C C . VAL A 1 193 ? -20.830 1.293 26.431 1.00 91.94 193 VAL A C 1
ATOM 1530 O O . VAL A 1 193 ? -21.539 1.351 27.439 1.00 91.94 193 VAL A O 1
ATOM 1533 N N . LYS A 1 194 ? -19.491 1.346 26.500 1.00 91.31 194 LYS A N 1
ATOM 1534 C CA . LYS A 1 194 ? -18.709 1.385 27.754 1.00 91.31 194 LYS A CA 1
ATOM 1535 C C . LYS A 1 194 ? -19.233 2.342 28.839 1.00 91.31 194 LYS A C 1
ATOM 1537 O O . LYS A 1 194 ? -19.397 1.875 29.962 1.00 91.31 194 LYS A O 1
ATOM 1542 N N . PRO A 1 195 ? -19.534 3.632 28.586 1.00 90.81 195 PRO A N 1
ATOM 1543 C CA . PRO A 1 195 ? -19.947 4.543 29.659 1.00 90.81 195 PRO A CA 1
ATOM 1544 C C . PRO A 1 195 ? -21.278 4.146 30.313 1.00 90.81 195 PRO A C 1
ATOM 1546 O O . PRO A 1 195 ? -21.430 4.286 31.528 1.00 90.81 195 PRO A O 1
ATOM 1549 N N . ALA A 1 196 ? -22.226 3.616 29.532 1.00 90.75 196 ALA A N 1
ATOM 1550 C CA . ALA A 1 196 ? -23.513 3.154 30.047 1.00 90.75 196 ALA A CA 1
ATOM 1551 C C . ALA A 1 196 ? -23.356 1.872 30.881 1.00 90.75 196 ALA A C 1
ATOM 1553 O O . ALA A 1 196 ? -23.980 1.734 31.934 1.00 90.75 196 ALA A O 1
ATOM 1554 N N . GLU A 1 197 ? -22.502 0.945 30.442 1.00 92.31 197 GLU A N 1
ATOM 1555 C CA . GLU A 1 197 ? -22.164 -0.254 31.216 1.00 92.31 197 GLU A CA 1
ATOM 1556 C C . GLU A 1 197 ? -21.415 0.098 32.503 1.00 92.31 197 GLU A C 1
ATOM 1558 O O . GLU A 1 197 ? -21.762 -0.397 33.572 1.00 92.31 197 GLU A O 1
ATOM 1563 N N . GLU A 1 198 ? -20.442 1.005 32.445 1.00 95.00 198 GLU A N 1
ATOM 1564 C CA . GLU A 1 198 ? -19.715 1.473 33.623 1.00 95.00 198 GLU A CA 1
ATOM 1565 C C . GLU A 1 198 ? -20.636 2.144 34.641 1.00 95.00 198 GLU A C 1
ATOM 1567 O O . GLU A 1 198 ? -20.468 1.939 35.844 1.00 95.00 198 GLU A O 1
ATOM 1572 N N . GLN A 1 199 ? -21.618 2.924 34.184 1.00 94.81 199 GLN A N 1
ATOM 1573 C CA . GLN A 1 199 ? -22.613 3.516 35.070 1.00 94.81 199 GLN A CA 1
ATOM 1574 C C . GLN A 1 199 ? -23.453 2.443 35.766 1.00 94.81 199 GLN A C 1
ATOM 1576 O O . GLN A 1 199 ? -23.541 2.461 36.993 1.00 94.81 199 GLN A O 1
ATOM 1581 N N . LYS A 1 200 ? -23.977 1.460 35.024 1.00 95.56 200 LYS A N 1
ATOM 1582 C CA . LYS A 1 200 ? -24.707 0.324 35.613 1.00 95.56 200 LYS A CA 1
ATOM 1583 C C . LYS A 1 200 ? -23.846 -0.445 36.615 1.00 95.56 200 LYS A C 1
ATOM 1585 O O . LYS A 1 200 ? -24.309 -0.788 37.696 1.00 95.56 200 LYS A O 1
ATOM 1590 N N . MET A 1 201 ? -22.570 -0.660 36.299 1.00 95.81 201 MET A N 1
ATOM 1591 C CA . MET A 1 201 ? -21.630 -1.318 37.209 1.00 95.81 201 MET A CA 1
ATOM 1592 C C . MET A 1 201 ? -21.377 -0.491 38.476 1.00 95.81 201 MET A C 1
ATOM 1594 O O . MET A 1 201 ? -21.236 -1.067 39.555 1.00 95.81 201 MET A O 1
ATOM 1598 N N . ARG A 1 202 ? -21.332 0.845 38.387 1.00 96.94 202 ARG A N 1
ATOM 1599 C CA . ARG A 1 202 ? -21.248 1.728 39.565 1.00 96.94 202 ARG A CA 1
ATOM 1600 C C . ARG A 1 202 ? -22.508 1.633 40.424 1.00 96.94 202 ARG A C 1
ATOM 1602 O O . ARG A 1 202 ? -22.388 1.472 41.635 1.00 96.94 202 ARG A O 1
ATOM 1609 N N . GLU A 1 203 ? -23.686 1.666 39.808 1.00 97.38 203 GLU A N 1
ATOM 1610 C CA . GLU A 1 203 ? -24.974 1.526 40.500 1.00 97.38 203 GLU A CA 1
ATOM 1611 C C . GLU A 1 203 ? -25.088 0.170 41.208 1.00 97.38 203 GLU A C 1
ATOM 1613 O O . GLU A 1 203 ? -25.423 0.111 42.389 1.00 97.38 203 GLU A O 1
ATOM 1618 N N . TRP A 1 204 ? -24.727 -0.927 40.538 1.00 97.75 204 TRP A N 1
ATOM 1619 C CA . TRP A 1 204 ? -24.725 -2.260 41.146 1.00 97.75 204 TRP A CA 1
ATOM 1620 C C . TRP A 1 204 ? -23.736 -2.381 42.301 1.00 97.75 204 TRP A C 1
ATOM 1622 O O . TRP A 1 204 ? -24.077 -2.970 43.325 1.00 97.75 204 TRP A O 1
ATOM 1632 N N . ARG A 1 205 ? -22.538 -1.796 42.182 1.00 97.81 205 ARG A N 1
ATOM 1633 C CA . ARG A 1 205 ? -21.573 -1.752 43.292 1.00 97.81 205 ARG A CA 1
ATOM 1634 C C . ARG A 1 205 ? -22.120 -0.974 44.483 1.00 97.81 205 ARG A C 1
ATOM 1636 O O . ARG A 1 205 ? -21.997 -1.447 45.608 1.00 97.81 205 ARG A O 1
ATOM 1643 N N . HIS A 1 206 ? -22.739 0.179 44.245 1.00 98.00 206 HIS A N 1
ATOM 1644 C CA . HIS A 1 206 ? -23.338 0.980 45.308 1.00 98.00 206 HIS A CA 1
ATOM 1645 C C . HIS A 1 206 ? -24.491 0.236 45.998 1.00 98.00 206 HIS A C 1
ATOM 1647 O O . HIS A 1 206 ? -24.519 0.135 47.222 1.00 98.00 206 HIS A O 1
ATOM 1653 N N . ASN A 1 207 ? -25.389 -0.377 45.224 1.00 98.19 207 ASN A N 1
ATOM 1654 C CA . ASN A 1 207 ? -26.489 -1.174 45.764 1.00 98.19 207 ASN A CA 1
ATOM 1655 C C . ASN A 1 207 ? -25.982 -2.382 46.565 1.00 98.19 207 ASN A C 1
ATOM 1657 O O . ASN A 1 207 ? -26.526 -2.682 47.624 1.00 98.19 207 ASN A O 1
ATOM 1661 N N . ALA A 1 208 ? -24.925 -3.054 46.098 1.00 98.06 208 ALA A N 1
ATOM 1662 C CA . ALA A 1 208 ? -24.304 -4.157 46.826 1.00 98.06 208 ALA A CA 1
ATOM 1663 C C . ALA A 1 208 ? -23.701 -3.698 48.165 1.00 98.06 208 ALA A C 1
ATOM 1665 O O . ALA A 1 208 ? -23.881 -4.376 49.174 1.00 98.06 208 ALA A O 1
ATOM 1666 N N . GLN A 1 209 ? -23.045 -2.533 48.198 1.00 98.12 209 GLN A N 1
ATOM 1667 C CA . GLN A 1 209 ? -22.535 -1.937 49.439 1.00 98.12 209 GLN A CA 1
ATOM 1668 C C . GLN A 1 209 ? -23.667 -1.595 50.411 1.00 98.12 209 GLN A C 1
ATOM 1670 O O . GLN A 1 209 ? -23.580 -1.919 51.591 1.00 98.12 209 GLN A O 1
ATOM 1675 N N . LEU A 1 210 ? -24.754 -1.002 49.916 1.00 98.31 210 LEU A N 1
ATOM 1676 C CA . LEU A 1 210 ? -25.912 -0.656 50.738 1.00 98.31 210 LEU A CA 1
ATOM 1677 C C . LEU A 1 210 ? -26.611 -1.904 51.298 1.00 98.31 210 LEU A C 1
ATOM 1679 O O . LEU A 1 210 ? -27.032 -1.914 52.452 1.00 98.31 210 LEU A O 1
ATOM 1683 N N . LEU A 1 211 ? -26.715 -2.975 50.507 1.00 97.94 211 LEU A N 1
ATOM 1684 C CA . LEU A 1 211 ? -27.237 -4.258 50.981 1.00 97.94 211 LEU A CA 1
ATOM 1685 C C . LEU A 1 211 ? -26.325 -4.897 52.032 1.00 97.94 211 LEU A C 1
ATOM 1687 O O . LEU A 1 211 ? -26.838 -5.459 52.997 1.00 97.94 211 LEU A O 1
ATOM 1691 N N . ALA A 1 212 ? -25.002 -4.788 51.882 1.00 97.94 212 ALA A N 1
ATOM 1692 C CA . ALA A 1 212 ? -24.052 -5.263 52.885 1.00 97.94 212 ALA A CA 1
ATOM 1693 C C . ALA A 1 212 ? -24.201 -4.496 54.210 1.00 97.94 212 ALA A C 1
ATOM 1695 O O . ALA A 1 212 ? -24.362 -5.131 55.249 1.00 97.94 212 ALA A O 1
ATOM 1696 N N . GLN A 1 213 ? -24.267 -3.160 54.160 1.00 98.19 213 GLN A N 1
ATOM 1697 C CA . GLN A 1 213 ? -24.500 -2.306 55.334 1.00 98.19 213 GLN A CA 1
ATOM 1698 C C . GLN A 1 213 ? -25.824 -2.638 56.025 1.00 98.19 213 GLN A C 1
ATOM 1700 O O . GLN A 1 213 ? -25.859 -2.844 57.231 1.00 98.19 213 GLN A O 1
ATOM 1705 N N . LYS A 1 214 ? -26.917 -2.779 55.265 1.00 98.25 214 LYS A N 1
ATOM 1706 C CA . LYS A 1 214 ? -28.201 -3.210 55.837 1.00 98.25 214 LYS A CA 1
ATOM 1707 C C . LYS A 1 214 ? -28.123 -4.607 56.445 1.00 98.25 214 LYS A C 1
ATOM 1709 O O . LYS A 1 214 ? -28.750 -4.862 57.467 1.00 98.25 214 LYS A O 1
ATOM 1714 N N . GLY A 1 215 ? -27.370 -5.512 55.827 1.00 97.75 215 GLY A N 1
ATOM 1715 C CA . GLY A 1 215 ? -27.109 -6.840 56.374 1.00 97.75 215 GLY A CA 1
ATOM 1716 C C . GLY A 1 215 ? -26.400 -6.786 57.729 1.00 97.75 215 GLY A C 1
ATOM 1717 O O . GLY A 1 215 ? -26.755 -7.550 58.622 1.00 97.75 215 GLY A O 1
ATOM 1718 N N . GLU A 1 216 ? -25.441 -5.875 57.894 1.00 97.81 216 GLU A N 1
ATOM 1719 C CA . GLU A 1 216 ? -24.772 -5.606 59.173 1.00 97.81 216 GLU A CA 1
ATOM 1720 C C . GLU A 1 216 ? -25.734 -4.981 60.188 1.00 97.81 216 GLU A C 1
ATOM 1722 O O . GLU A 1 216 ? -25.896 -5.533 61.270 1.00 97.81 216 GLU A O 1
ATOM 1727 N N . GLU A 1 217 ? -26.486 -3.942 59.812 1.00 97.62 217 GLU A N 1
ATOM 1728 C CA . GLU A 1 217 ? -27.487 -3.319 60.691 1.00 97.62 217 GLU A CA 1
ATOM 1729 C C . GLU A 1 217 ? -28.530 -4.323 61.209 1.00 97.62 217 GLU A C 1
ATOM 1731 O O . GLU A 1 217 ? -28.928 -4.280 62.375 1.00 97.62 217 GLU A O 1
ATOM 1736 N N . TYR A 1 218 ? -29.015 -5.226 60.349 1.00 97.81 218 TYR A N 1
ATOM 1737 C CA . TYR A 1 218 ? -29.964 -6.260 60.763 1.00 97.81 218 TYR A CA 1
ATOM 1738 C C . TYR A 1 218 ? -29.328 -7.287 61.697 1.00 97.81 218 TYR A C 1
ATOM 1740 O O . TYR A 1 218 ? -30.011 -7.767 62.603 1.00 97.81 218 TYR A O 1
ATOM 1748 N N . ARG A 1 219 ? -28.044 -7.602 61.505 1.00 97.62 219 ARG A N 1
ATOM 1749 C CA . ARG A 1 219 ? -27.296 -8.494 62.394 1.00 97.62 219 ARG A CA 1
ATOM 1750 C C . ARG A 1 219 ? -27.123 -7.857 63.772 1.00 97.62 219 ARG A C 1
ATOM 1752 O O . ARG A 1 219 ? -27.518 -8.469 64.755 1.00 97.62 219 ARG A O 1
ATOM 1759 N N . ASP A 1 220 ? -26.700 -6.598 63.825 1.00 97.38 220 ASP A N 1
ATOM 1760 C CA . ASP A 1 220 ? -26.543 -5.850 65.077 1.00 97.38 220 ASP A CA 1
ATOM 1761 C C . ASP A 1 220 ? -27.871 -5.720 65.836 1.00 97.38 220 ASP A C 1
ATOM 1763 O O . ASP A 1 220 ? -27.925 -5.867 67.057 1.00 97.38 220 ASP A O 1
ATOM 1767 N N . ARG A 1 221 ? -28.980 -5.478 65.121 1.00 96.88 221 ARG A N 1
ATOM 1768 C CA . ARG A 1 221 ? -30.322 -5.452 65.728 1.00 96.88 221 ARG A CA 1
ATOM 1769 C C . ARG A 1 221 ? -30.735 -6.815 66.268 1.00 96.88 221 ARG A C 1
ATOM 1771 O O . ARG A 1 221 ? -31.335 -6.866 67.339 1.00 96.88 221 ARG A O 1
ATOM 1778 N N . ALA A 1 222 ? -30.445 -7.895 65.545 1.00 95.38 222 ALA A N 1
ATOM 1779 C CA . ALA A 1 222 ? -30.717 -9.244 66.023 1.00 95.38 222 ALA A CA 1
ATOM 1780 C C . ALA A 1 222 ? -29.913 -9.534 67.297 1.00 95.38 222 ALA A C 1
ATOM 1782 O O . ALA A 1 222 ? -30.503 -9.938 68.295 1.00 95.38 222 ALA A O 1
ATOM 1783 N N . ASP A 1 223 ? -28.617 -9.223 67.307 1.00 96.12 223 ASP A N 1
ATOM 1784 C CA . ASP A 1 223 ? -27.746 -9.395 68.472 1.00 96.12 223 ASP A CA 1
ATOM 1785 C C . ASP A 1 223 ? -28.219 -8.544 69.658 1.00 96.12 223 ASP A C 1
ATOM 1787 O O . ASP A 1 223 ? -28.270 -9.017 70.794 1.00 96.12 223 ASP A O 1
ATOM 1791 N N . HIS A 1 224 ? -28.645 -7.302 69.412 1.00 95.75 224 HIS A N 1
ATOM 1792 C CA . HIS A 1 224 ? -29.212 -6.443 70.448 1.00 95.75 224 HIS A CA 1
ATOM 1793 C C . HIS A 1 224 ? -30.491 -7.030 71.054 1.00 95.75 224 HIS A C 1
ATOM 1795 O O . HIS A 1 224 ? -30.621 -7.069 72.276 1.00 95.75 224 HIS A O 1
ATOM 1801 N N . LEU A 1 225 ? -31.419 -7.515 70.224 1.00 92.31 225 LEU A N 1
ATOM 1802 C CA . LEU A 1 225 ? -32.657 -8.146 70.685 1.00 92.31 225 LEU A CA 1
ATOM 1803 C C . LEU A 1 225 ? -32.388 -9.453 71.436 1.00 92.31 225 LEU A C 1
ATOM 1805 O O . LEU A 1 225 ? -33.019 -9.697 72.461 1.00 92.31 225 LEU A O 1
ATOM 1809 N N . ILE A 1 226 ? -31.427 -10.258 70.979 1.00 90.19 226 ILE A N 1
ATOM 1810 C CA . ILE A 1 226 ? -30.977 -11.465 71.683 1.00 90.19 226 ILE A CA 1
ATOM 1811 C C . ILE A 1 226 ? -30.412 -11.085 73.057 1.00 90.19 226 ILE A C 1
ATOM 1813 O O . ILE A 1 226 ? -30.791 -11.676 74.063 1.00 90.19 226 ILE A O 1
ATOM 1817 N N . ASN A 1 227 ? -29.575 -10.050 73.140 1.00 90.31 227 ASN A N 1
ATOM 1818 C CA . ASN A 1 227 ? -29.025 -9.568 74.408 1.00 90.31 227 ASN A CA 1
ATOM 1819 C C . ASN A 1 227 ? -30.108 -9.004 75.343 1.00 90.31 227 ASN A C 1
ATOM 1821 O O . ASN A 1 227 ? -30.076 -9.257 76.548 1.00 90.31 227 ASN A O 1
ATOM 1825 N N . GLN A 1 228 ? -31.101 -8.285 74.810 1.00 88.81 228 GLN A N 1
ATOM 1826 C CA . GLN A 1 228 ? -32.263 -7.840 75.582 1.00 88.81 228 GLN A CA 1
ATOM 1827 C C . GLN A 1 228 ? -33.067 -9.037 76.106 1.00 88.81 228 GLN A C 1
ATOM 1829 O O . GLN A 1 228 ? -33.365 -9.101 77.294 1.00 88.81 228 GLN A O 1
ATOM 1834 N N . TYR A 1 229 ? -33.351 -10.023 75.258 1.00 82.75 229 TYR A N 1
ATOM 1835 C CA . TYR A 1 229 ? -34.055 -11.245 75.641 1.00 82.75 229 TYR A CA 1
ATOM 1836 C C . TYR A 1 229 ? -33.300 -12.038 76.723 1.00 82.75 229 TYR A C 1
ATOM 1838 O O . TYR A 1 229 ? -33.889 -12.445 77.727 1.00 82.75 229 TYR A O 1
ATOM 1846 N N . ASN A 1 230 ? -31.981 -12.172 76.576 1.00 84.44 230 ASN A N 1
ATOM 1847 C CA . ASN A 1 230 ? -31.113 -12.838 77.545 1.00 84.44 230 ASN A CA 1
ATOM 1848 C C . ASN A 1 230 ? -31.042 -12.074 78.874 1.00 84.44 230 ASN A C 1
ATOM 1850 O O . ASN A 1 230 ? -31.087 -12.691 79.937 1.00 84.44 230 ASN A O 1
ATOM 1854 N N . SER A 1 231 ? -30.981 -10.737 78.842 1.00 82.75 231 SER A N 1
ATOM 1855 C CA . SER A 1 231 ? -30.963 -9.913 80.063 1.00 82.75 231 SER A CA 1
ATOM 1856 C C . SER A 1 231 ? -32.291 -9.936 80.825 1.00 82.75 231 SER A C 1
ATOM 1858 O O . SER A 1 231 ? -32.292 -9.840 82.050 1.00 82.75 231 SER A O 1
ATOM 1860 N N . LEU A 1 232 ? -33.414 -10.161 80.135 1.00 81.62 232 LEU A N 1
ATOM 1861 C CA . LEU A 1 232 ? -34.714 -10.425 80.760 1.00 81.62 232 LEU A CA 1
ATOM 1862 C C . LEU A 1 232 ? -34.787 -11.807 81.442 1.00 81.62 232 LEU A C 1
ATOM 1864 O O . LEU A 1 232 ? -35.744 -12.073 82.171 1.00 81.62 232 LEU A O 1
ATOM 1868 N N . GLY A 1 233 ? -33.789 -12.683 81.254 1.00 69.12 233 GLY A N 1
ATOM 1869 C CA . GLY A 1 233 ? -33.687 -13.965 81.963 1.00 69.12 233 GLY A CA 1
ATOM 1870 C C . GLY A 1 233 ? -34.812 -14.948 81.625 1.00 69.12 233 GLY A C 1
ATOM 1871 O O . GLY A 1 233 ? -35.210 -15.770 82.451 1.00 69.12 233 GLY A O 1
ATOM 1872 N N . VAL A 1 234 ? -35.360 -14.850 80.416 1.00 63.59 234 VAL A N 1
ATOM 1873 C CA . VAL A 1 234 ? -36.519 -15.640 79.981 1.00 63.59 234 VAL A CA 1
ATOM 1874 C C . VAL A 1 234 ? -36.172 -17.121 79.771 1.00 63.59 234 VAL A C 1
ATOM 1876 O O . VAL A 1 234 ? -37.030 -17.989 79.890 1.00 63.59 234 VAL A O 1
ATOM 1879 N N . GLU A 1 235 ? -34.908 -17.460 79.517 1.00 58.00 235 GLU A N 1
ATOM 1880 C CA . GLU A 1 235 ? -34.492 -18.865 79.393 1.00 58.00 235 GLU A CA 1
ATOM 1881 C C . GLU A 1 235 ? -34.258 -19.542 80.751 1.00 58.00 235 GLU A C 1
ATOM 1883 O O . GLU A 1 235 ? -34.555 -20.728 80.906 1.00 58.00 235 GLU A O 1
ATOM 1888 N N . THR A 1 236 ? -33.806 -18.798 81.769 1.00 55.28 236 THR A N 1
ATOM 1889 C CA . THR A 1 236 ? -33.710 -19.301 83.153 1.00 55.28 236 THR A CA 1
ATOM 1890 C C . THR A 1 236 ? -35.084 -19.433 83.806 1.00 55.28 236 THR A C 1
ATOM 1892 O O . THR A 1 236 ? -35.296 -20.335 84.615 1.00 55.28 236 THR A O 1
ATOM 1895 N N . LYS A 1 237 ? -36.047 -18.596 83.410 1.00 58.09 237 LYS A N 1
ATOM 1896 C CA . LYS A 1 237 ? -37.472 -18.747 83.718 1.00 58.09 237 LYS A CA 1
ATOM 1897 C C . LYS A 1 237 ? -38.234 -19.040 82.433 1.00 58.09 237 LYS A C 1
ATOM 1899 O O . LYS A 1 237 ? -38.907 -18.144 81.934 1.00 58.09 237 LYS A O 1
ATOM 1904 N N . ARG A 1 238 ? -38.116 -20.269 81.904 1.00 55.44 238 ARG A N 1
ATOM 1905 C CA . ARG A 1 238 ? -38.923 -20.759 80.767 1.00 55.44 238 ARG A CA 1
ATOM 1906 C C . ARG A 1 238 ? -40.311 -20.114 80.819 1.00 55.44 238 ARG A C 1
ATOM 1908 O O . ARG A 1 238 ? -41.025 -20.330 81.797 1.00 55.44 238 ARG A O 1
ATOM 1915 N N . LEU A 1 239 ? -40.650 -19.288 79.827 1.00 62.78 239 LEU A N 1
ATOM 1916 C CA . LEU A 1 239 ? -41.958 -18.638 79.706 1.00 62.78 239 LEU A CA 1
ATOM 1917 C C . LEU A 1 239 ? -43.029 -19.719 79.529 1.00 62.78 239 LEU A C 1
ATOM 1919 O O . LEU A 1 239 ? -43.407 -20.083 78.419 1.00 62.78 239 LEU A O 1
ATOM 1923 N N . ASP A 1 240 ? -43.474 -20.282 80.644 1.00 67.25 240 ASP A N 1
ATOM 1924 C CA . ASP A 1 240 ? -44.464 -21.338 80.658 1.00 67.25 240 ASP A CA 1
ATOM 1925 C C . ASP A 1 240 ? -45.837 -20.671 80.575 1.00 67.25 240 ASP A C 1
ATOM 1927 O O . ASP A 1 240 ? -46.218 -19.898 81.460 1.00 67.25 240 ASP A O 1
ATOM 1931 N N . TYR A 1 241 ? -46.584 -20.925 79.498 1.00 75.94 241 TYR A N 1
ATOM 1932 C CA . TYR A 1 241 ? -47.888 -20.292 79.251 1.00 75.94 241 TYR A CA 1
ATOM 1933 C C . TYR A 1 241 ? -48.843 -20.454 80.446 1.00 75.94 241 TYR A C 1
ATOM 1935 O O . TYR A 1 241 ? -49.628 -19.557 80.759 1.00 75.94 241 TYR A O 1
ATOM 1943 N N . ALA A 1 242 ? -48.728 -21.576 81.162 1.00 74.81 242 ALA A N 1
ATOM 1944 C CA . ALA A 1 242 ? -49.465 -21.834 82.390 1.00 74.81 242 ALA A CA 1
ATOM 1945 C C . ALA A 1 242 ? -49.169 -20.790 83.483 1.00 74.81 242 ALA A C 1
ATOM 1947 O O . ALA A 1 242 ? -50.103 -20.250 84.074 1.00 74.81 242 ALA A O 1
ATOM 1948 N N . THR A 1 243 ? -47.896 -20.454 83.708 1.00 77.94 243 THR A N 1
ATOM 1949 C CA . THR A 1 243 ? -47.485 -19.462 84.717 1.00 77.94 243 THR A CA 1
ATOM 1950 C C . THR A 1 243 ? -47.944 -18.051 84.356 1.00 77.94 243 THR A C 1
ATOM 1952 O O . THR A 1 243 ? -48.524 -17.361 85.195 1.00 77.94 243 THR A O 1
ATOM 1955 N N . LEU A 1 244 ? -47.808 -17.661 83.085 1.00 80.00 244 LEU A N 1
ATOM 1956 C CA . LEU A 1 244 ? -48.249 -16.353 82.596 1.00 80.00 244 LEU A CA 1
ATOM 1957 C C . LEU A 1 244 ? -49.766 -16.169 82.770 1.00 80.00 244 LEU A C 1
ATOM 1959 O O . LEU A 1 244 ? -50.238 -15.128 83.220 1.00 80.00 244 LEU A O 1
ATOM 1963 N N . LYS A 1 245 ? -50.538 -17.225 82.490 1.00 87.00 245 LYS A N 1
ATOM 1964 C CA . LYS A 1 245 ? -51.994 -17.234 82.663 1.00 87.00 245 LYS A CA 1
ATOM 1965 C C . LYS A 1 245 ? -52.416 -17.178 84.132 1.00 87.00 245 LYS A C 1
ATOM 1967 O O . LYS A 1 245 ? -53.464 -16.617 84.444 1.00 87.00 245 LYS A O 1
ATOM 1972 N N . THR A 1 246 ? -51.633 -17.758 85.045 1.00 83.69 246 THR A N 1
ATOM 1973 C CA . THR A 1 246 ? -51.904 -17.631 86.486 1.00 83.69 246 THR A CA 1
ATOM 1974 C C . THR A 1 246 ? -51.626 -16.225 87.002 1.00 83.69 246 THR A C 1
ATOM 1976 O O . THR A 1 246 ? -52.436 -15.695 87.756 1.00 83.69 246 THR A O 1
ATOM 1979 N N . THR A 1 247 ? -50.547 -15.581 86.552 1.00 83.62 247 THR A N 1
ATOM 1980 C CA . THR A 1 247 ? -50.255 -14.193 86.932 1.00 83.62 247 THR A CA 1
ATOM 1981 C C . THR A 1 247 ? -51.286 -13.217 86.374 1.00 83.62 247 THR A C 1
ATOM 1983 O O . THR A 1 247 ? -51.693 -12.311 87.089 1.00 83.62 247 THR A O 1
ATOM 1986 N N . ASP A 1 248 ? -51.770 -13.441 85.149 1.00 89.69 248 ASP A N 1
ATOM 1987 C CA . ASP A 1 248 ? -52.811 -12.619 84.517 1.00 89.69 248 ASP A CA 1
ATOM 1988 C C . ASP A 1 248 ? -54.126 -12.658 85.316 1.00 89.69 248 ASP A C 1
ATOM 1990 O O . ASP A 1 248 ? -54.681 -11.629 85.696 1.00 89.69 248 ASP A O 1
ATOM 1994 N N . ARG A 1 249 ? -54.548 -13.862 85.732 1.00 90.69 249 ARG A N 1
ATOM 1995 C CA . ARG A 1 249 ? -55.699 -14.036 86.634 1.00 90.69 249 ARG A CA 1
ATOM 1996 C C . ARG A 1 249 ? -55.519 -13.322 87.973 1.00 90.69 249 ARG A C 1
ATOM 1998 O O . ARG A 1 249 ? -56.468 -12.720 88.465 1.00 90.69 249 ARG A O 1
ATOM 2005 N N . HIS A 1 250 ? -54.323 -13.361 88.559 1.00 89.00 250 HIS A N 1
ATOM 2006 C CA . HIS A 1 250 ? -54.052 -12.651 89.811 1.00 89.00 250 HIS A CA 1
ATOM 2007 C C . HIS A 1 250 ? -54.083 -11.129 89.649 1.00 89.00 250 HIS A C 1
ATOM 2009 O O . HIS A 1 250 ? -54.558 -10.430 90.544 1.00 89.00 250 HIS A O 1
ATOM 2015 N N . VAL A 1 251 ? -53.619 -10.600 88.514 1.00 92.56 251 VAL A N 1
ATOM 2016 C CA . VAL A 1 251 ? -53.734 -9.169 88.199 1.00 92.56 251 VAL A CA 1
ATOM 2017 C C . VAL A 1 251 ? -55.206 -8.770 88.048 1.00 92.56 251 VAL A C 1
ATOM 2019 O O . VAL A 1 251 ? -55.613 -7.750 88.604 1.00 92.56 251 VAL A O 1
ATOM 2022 N N . ASP A 1 252 ? -56.024 -9.600 87.399 1.00 94.06 252 ASP A N 1
ATOM 2023 C CA . ASP A 1 252 ? -57.474 -9.395 87.287 1.00 94.06 252 ASP A CA 1
ATOM 2024 C C . ASP A 1 252 ? -58.205 -9.459 88.637 1.00 94.06 252 ASP A C 1
ATOM 2026 O O . ASP A 1 252 ? -59.150 -8.710 88.893 1.00 94.06 252 ASP A O 1
ATOM 2030 N N . GLU A 1 253 ? -57.799 -10.360 89.529 1.00 93.56 253 GLU A N 1
ATOM 2031 C CA . GLU A 1 253 ? -58.340 -10.441 90.889 1.00 93.56 253 GLU A CA 1
ATOM 2032 C C . GLU A 1 253 ? -57.961 -9.208 91.715 1.00 93.56 253 GLU A C 1
ATOM 2034 O O . GLU A 1 253 ? -58.812 -8.618 92.392 1.00 93.56 253 GLU A O 1
ATOM 2039 N N . LEU A 1 254 ? -56.701 -8.774 91.627 1.00 92.75 254 LEU A N 1
ATOM 2040 C CA . LEU A 1 254 ? -56.219 -7.575 92.304 1.00 92.75 254 LEU A CA 1
ATOM 2041 C C . LEU A 1 254 ? -56.916 -6.320 91.786 1.00 92.75 254 LEU A C 1
ATOM 2043 O O . LEU A 1 254 ? -57.335 -5.508 92.610 1.00 92.75 254 LEU A O 1
ATOM 2047 N N . SER A 1 255 ? -57.101 -6.179 90.471 1.00 91.06 255 SER A N 1
ATOM 2048 C CA . SER A 1 255 ? -57.788 -5.032 89.867 1.00 91.06 255 SER A CA 1
ATOM 2049 C C . SER A 1 255 ? -59.251 -4.954 90.310 1.00 91.06 255 SER A C 1
ATOM 2051 O O . SER A 1 255 ? -59.715 -3.882 90.701 1.00 91.06 255 SER A O 1
ATOM 2053 N N . LYS A 1 256 ? -59.955 -6.091 90.386 1.00 93.12 256 LYS A N 1
ATOM 2054 C CA . LYS A 1 256 ? -61.308 -6.172 90.964 1.00 93.12 256 LYS A CA 1
ATOM 2055 C C . LYS A 1 256 ? -61.318 -5.793 92.442 1.00 93.12 256 LYS A C 1
ATOM 2057 O O . LYS A 1 256 ? -62.185 -5.034 92.871 1.00 93.12 256 LYS A O 1
ATOM 2062 N N . SER A 1 257 ? -60.356 -6.283 93.227 1.00 90.25 257 SER A N 1
ATOM 2063 C CA . SER A 1 257 ? -60.250 -5.935 94.650 1.00 90.25 257 SER A CA 1
ATOM 2064 C C . SER A 1 257 ? -59.953 -4.447 94.856 1.00 90.25 257 SER A C 1
ATOM 2066 O O . SER A 1 257 ? -60.482 -3.826 95.778 1.00 90.25 257 SER A O 1
ATOM 2068 N N . LEU A 1 258 ? -59.137 -3.863 93.977 1.00 92.94 258 LEU A N 1
ATOM 2069 C CA . LEU A 1 258 ? -58.775 -2.458 93.995 1.00 92.94 258 LEU A CA 1
ATOM 2070 C C . LEU A 1 258 ? -59.980 -1.601 93.618 1.00 92.94 258 LEU A C 1
ATOM 2072 O O . LEU A 1 258 ? -60.259 -0.654 94.337 1.00 92.94 258 LEU A O 1
ATOM 2076 N N . ALA A 1 259 ? -60.743 -1.989 92.591 1.00 88.25 259 ALA A N 1
ATOM 2077 C CA . ALA A 1 259 ? -61.994 -1.335 92.207 1.00 88.25 259 ALA A CA 1
ATOM 2078 C C . ALA A 1 259 ? -63.049 -1.382 93.329 1.00 88.25 259 ALA A C 1
ATOM 2080 O O . ALA A 1 259 ? -63.751 -0.407 93.584 1.00 88.25 259 ALA A O 1
ATOM 2081 N N . GLN A 1 260 ? -63.146 -2.498 94.057 1.00 90.06 260 GLN A N 1
ATOM 2082 C CA . GLN A 1 260 ? -64.027 -2.600 95.225 1.00 90.06 260 GLN A CA 1
ATOM 2083 C C . GLN A 1 260 ? -63.556 -1.716 96.382 1.00 90.06 260 GLN A C 1
ATOM 2085 O O . GLN A 1 260 ? -64.369 -1.073 97.047 1.00 90.06 260 GLN A O 1
ATOM 2090 N N . LYS A 1 261 ? -62.246 -1.691 96.652 1.00 89.44 261 LYS A N 1
ATOM 2091 C CA . LYS A 1 261 ? -61.667 -0.843 97.698 1.00 89.44 261 LYS A CA 1
ATOM 2092 C C . LYS A 1 261 ? -61.781 0.633 97.341 1.00 89.44 261 LYS A C 1
ATOM 2094 O O . LYS A 1 261 ? -62.147 1.398 98.221 1.00 89.44 261 LYS A O 1
ATOM 2099 N N . SER A 1 262 ? -61.535 1.021 96.091 1.00 85.94 262 SER A N 1
ATOM 2100 C CA . SER A 1 262 ? -61.695 2.397 95.620 1.00 85.94 262 SER A CA 1
ATOM 2101 C C . SER A 1 262 ? -63.156 2.822 95.675 1.00 85.94 262 SER A C 1
ATOM 2103 O O . SER A 1 262 ? -63.427 3.874 96.226 1.00 85.94 262 SER A O 1
ATOM 2105 N N . SER A 1 263 ? -64.103 1.973 95.264 1.00 84.81 263 SER A N 1
ATOM 2106 C CA . SER A 1 263 ? -65.540 2.247 95.404 1.00 84.81 263 SER A CA 1
ATOM 2107 C C . SER A 1 263 ? -65.968 2.417 96.870 1.00 84.81 263 SER A C 1
ATOM 2109 O O . SER A 1 263 ? -66.724 3.329 97.198 1.00 84.81 263 SER A O 1
ATOM 2111 N N . LYS A 1 264 ? -65.441 1.596 97.793 1.00 85.12 264 LYS A N 1
ATOM 2112 C CA . LYS A 1 264 ? -65.660 1.790 99.239 1.00 85.12 264 LYS A CA 1
ATOM 2113 C C . LYS A 1 264 ? -65.029 3.087 99.745 1.00 85.12 264 LYS A C 1
ATOM 2115 O O . LYS A 1 264 ? -65.646 3.784 100.541 1.00 85.12 264 LYS A O 1
ATOM 2120 N N . LEU A 1 265 ? -63.829 3.430 99.289 1.00 86.81 265 LEU A N 1
ATOM 2121 C CA . LEU A 1 265 ? -63.137 4.661 99.671 1.00 86.81 265 LEU A CA 1
ATOM 2122 C C . LEU A 1 265 ? -63.884 5.894 99.153 1.00 86.81 265 LEU A C 1
ATOM 2124 O O . LEU A 1 265 ? -64.140 6.808 99.924 1.00 86.81 265 LEU A O 1
ATOM 2128 N N . GLU A 1 266 ? -64.336 5.869 97.901 1.00 82.94 266 GLU A N 1
ATOM 2129 C CA . GLU A 1 266 ? -65.228 6.868 97.308 1.00 82.94 266 GLU A CA 1
ATOM 2130 C C . GLU A 1 266 ? -66.532 6.981 98.103 1.00 82.94 266 GLU A C 1
ATOM 2132 O O . GLU A 1 266 ? -66.975 8.092 98.377 1.00 82.94 266 GLU A O 1
ATOM 2137 N N . SER A 1 267 ? -67.100 5.863 98.577 1.00 80.69 267 SER A N 1
ATOM 2138 C CA . SER A 1 267 ? -68.272 5.897 99.460 1.00 80.69 267 SER A CA 1
ATOM 2139 C C . SER A 1 267 ? -67.973 6.554 100.812 1.00 80.69 267 SER A C 1
ATOM 2141 O O . SER A 1 267 ? -68.781 7.344 101.283 1.00 80.69 267 SER A O 1
ATOM 2143 N N . TYR A 1 268 ? -66.796 6.313 101.406 1.00 79.56 268 TYR A N 1
ATOM 2144 C CA . TYR A 1 268 ? -66.376 6.971 102.648 1.00 79.56 268 TYR A CA 1
ATOM 2145 C C . TYR A 1 268 ? -66.081 8.459 102.454 1.00 79.56 268 TYR A C 1
ATOM 2147 O O . TYR A 1 268 ? -66.382 9.254 103.338 1.00 79.56 268 TYR A O 1
ATOM 2155 N N . MET A 1 269 ? -65.530 8.850 101.303 1.00 74.50 269 MET A N 1
ATOM 2156 C CA . MET A 1 269 ? -65.292 10.256 100.963 1.00 74.50 269 MET A CA 1
ATOM 2157 C C . MET A 1 269 ? -66.578 11.000 100.576 1.00 74.50 269 MET A C 1
ATOM 2159 O O . MET A 1 269 ? -66.614 12.224 100.662 1.00 74.50 269 MET A O 1
ATOM 2163 N N . ALA A 1 270 ? -67.631 10.279 100.182 1.00 74.00 270 ALA A N 1
ATOM 2164 C CA . ALA A 1 270 ? -68.954 10.831 99.900 1.00 74.00 270 ALA A CA 1
ATOM 2165 C C . ALA A 1 270 ? -69.827 11.019 101.156 1.00 74.00 270 ALA A C 1
ATOM 2167 O O . ALA A 1 270 ? -70.882 11.651 101.069 1.00 74.00 270 ALA A O 1
ATOM 2168 N N . LEU A 1 271 ? -69.414 10.505 102.325 1.00 69.38 271 LEU A N 1
ATOM 2169 C CA . LEU A 1 271 ? -70.077 10.833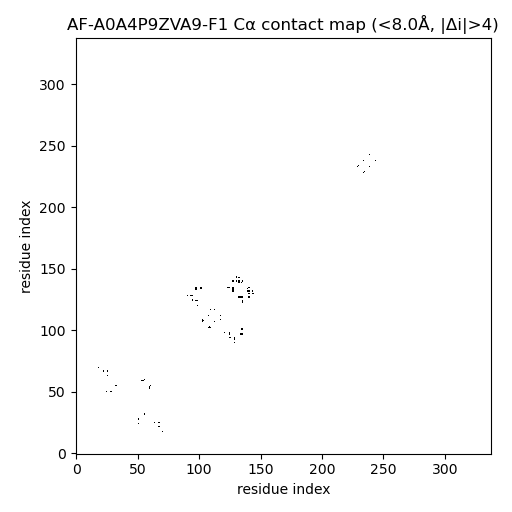 103.586 1.00 69.38 271 LEU A CA 1
ATOM 2170 C C . LEU A 1 271 ? -69.738 12.285 103.981 1.00 69.38 271 LEU A C 1
ATOM 2172 O O . LEU A 1 271 ? -68.559 12.637 104.056 1.00 69.38 271 LEU A O 1
ATOM 2176 N N . PRO A 1 272 ? -70.736 13.136 104.286 1.00 62.38 272 PRO A N 1
ATOM 2177 C CA . PRO A 1 272 ? -70.468 14.456 104.841 1.00 62.38 272 PRO A CA 1
ATOM 2178 C C . PRO A 1 272 ? -69.746 14.309 106.194 1.00 62.38 272 PRO A C 1
ATOM 2180 O O . PRO A 1 272 ? -70.080 13.405 106.964 1.00 62.38 272 PRO A O 1
ATOM 2183 N N . PRO A 1 273 ? -68.755 15.164 106.508 1.00 61.72 273 PRO A N 1
ATOM 2184 C CA . PRO A 1 273 ? -67.945 15.022 107.714 1.00 61.72 273 PRO A CA 1
ATOM 2185 C C . PRO A 1 273 ? -68.824 15.073 108.971 1.00 61.72 273 PRO A C 1
ATOM 2187 O O . PRO A 1 273 ? -69.397 16.111 109.305 1.00 61.72 273 PRO A O 1
ATOM 2190 N N . VAL A 1 274 ? -68.923 13.947 109.681 1.00 50.75 274 VAL A N 1
ATOM 2191 C CA . VAL A 1 274 ? -69.596 13.865 110.982 1.00 50.75 274 VAL A CA 1
ATOM 2192 C C . VAL A 1 274 ? -68.690 14.523 112.022 1.00 50.75 274 VAL A C 1
ATOM 2194 O O . VAL A 1 274 ? -67.624 14.004 112.352 1.00 50.75 274 VAL A O 1
ATOM 2197 N N . ARG A 1 275 ? -69.108 15.685 112.536 1.00 45.12 275 ARG A N 1
ATOM 2198 C CA . ARG A 1 275 ? -68.510 16.305 113.725 1.00 45.12 275 ARG A CA 1
ATOM 2199 C C . ARG A 1 275 ? -68.829 15.437 114.944 1.00 45.12 275 ARG A C 1
ATOM 2201 O O . ARG A 1 275 ? -69.970 15.408 115.392 1.00 45.12 275 ARG A O 1
ATOM 2208 N N . PHE A 1 276 ? -67.830 14.741 115.482 1.00 48.09 276 PHE A N 1
ATOM 2209 C CA . PHE A 1 276 ? -67.868 14.270 116.866 1.00 48.09 276 PHE A CA 1
ATOM 2210 C C . PHE A 1 276 ? -67.270 15.366 117.747 1.00 48.09 276 PHE A C 1
ATOM 2212 O O . PHE A 1 276 ? -66.057 15.455 117.928 1.00 48.09 276 PHE A O 1
ATOM 2219 N N . ASP A 1 277 ? -68.147 16.230 118.251 1.00 45.91 277 ASP A N 1
ATOM 2220 C CA . ASP A 1 277 ? -67.817 17.241 119.247 1.00 45.91 277 ASP A CA 1
ATOM 2221 C C . ASP A 1 277 ? -67.677 16.568 120.622 1.00 45.91 277 ASP A C 1
ATOM 2223 O O . ASP A 1 277 ? -68.664 16.306 121.306 1.00 45.91 277 ASP A O 1
ATOM 2227 N N . LEU A 1 278 ? -66.441 16.301 121.053 1.00 48.69 278 LEU A N 1
ATOM 2228 C CA . LEU A 1 278 ? -66.111 16.116 122.467 1.00 48.69 278 LEU A CA 1
ATOM 2229 C C . LEU A 1 278 ? -64.880 16.957 122.824 1.00 48.69 278 LEU A C 1
ATOM 2231 O O . LEU A 1 278 ? -63.741 16.575 122.583 1.00 48.69 278 LEU A O 1
ATOM 2235 N N . GLY A 1 279 ? -65.172 18.129 123.392 1.00 36.00 279 GLY A N 1
ATOM 2236 C CA . GLY A 1 279 ? -64.522 18.677 124.585 1.00 36.00 279 GLY A CA 1
ATOM 2237 C C . GLY A 1 279 ? -62.995 18.762 124.620 1.00 36.00 279 GLY A C 1
ATOM 2238 O O . GLY A 1 279 ? -62.320 17.809 124.980 1.00 36.00 279 GLY A O 1
ATOM 2239 N N . HIS A 1 280 ? -62.496 19.977 124.381 1.00 38.72 280 HIS A N 1
ATOM 2240 C CA . HIS A 1 280 ? -61.343 20.610 125.033 1.00 38.72 280 HIS A CA 1
ATOM 2241 C C . HIS A 1 280 ? -60.244 19.711 125.631 1.00 38.72 280 HIS A C 1
ATOM 2243 O O . HIS A 1 280 ? -60.389 19.261 126.757 1.00 38.72 280 HIS A O 1
ATOM 2249 N N . HIS A 1 281 ? -59.052 19.700 125.018 1.00 39.34 281 HIS A N 1
ATOM 2250 C CA . HIS A 1 281 ? -57.801 19.880 125.767 1.00 39.34 281 HIS A CA 1
ATOM 2251 C C . HIS A 1 281 ? -56.694 20.534 124.915 1.00 39.34 281 HIS A C 1
ATOM 2253 O O . HIS A 1 281 ? -56.300 20.049 123.863 1.00 39.34 281 HIS A O 1
ATOM 2259 N N . ARG A 1 282 ? -56.255 21.693 125.426 1.00 34.25 282 ARG A N 1
ATOM 2260 C CA . ARG A 1 282 ? -54.962 22.396 125.312 1.00 34.25 282 ARG A CA 1
ATOM 2261 C C . ARG A 1 282 ? -53.933 21.962 124.249 1.00 34.25 282 ARG A C 1
ATOM 2263 O O . ARG A 1 282 ? -53.354 20.891 124.322 1.00 34.25 282 ARG A O 1
ATOM 2270 N N . ALA A 1 283 ? -53.592 22.953 123.420 1.00 40.53 283 ALA A N 1
ATOM 2271 C CA . ALA A 1 283 ? -52.245 23.441 123.095 1.00 40.53 283 ALA A CA 1
ATOM 2272 C C . ALA A 1 283 ? -51.063 22.455 123.155 1.00 40.53 283 ALA A C 1
ATOM 2274 O O . ALA A 1 283 ? -50.599 22.141 124.241 1.00 40.53 283 ALA A O 1
ATOM 2275 N N . TYR A 1 284 ? -50.456 22.191 121.991 1.00 38.31 284 TYR A N 1
ATOM 2276 C CA . TYR A 1 284 ? -49.023 22.430 121.766 1.00 38.31 284 TYR A CA 1
ATOM 2277 C C . TYR A 1 284 ? -48.796 22.844 120.304 1.00 38.31 284 TYR A C 1
ATOM 2279 O O . TYR A 1 284 ? -48.925 22.054 119.374 1.00 38.31 284 TYR A O 1
ATOM 2287 N N . ARG A 1 285 ? -48.479 24.129 120.117 1.00 36.41 285 ARG A N 1
ATOM 2288 C CA . ARG A 1 285 ? -47.843 24.675 118.917 1.00 36.41 285 ARG A CA 1
ATOM 2289 C C . ARG A 1 285 ? -46.346 24.385 119.069 1.00 36.41 285 ARG A C 1
ATOM 2291 O O . ARG A 1 285 ? -45.727 24.959 119.958 1.00 36.41 285 ARG A O 1
ATOM 2298 N N . SER A 1 286 ? -45.780 23.518 118.233 1.00 41.28 286 SER A N 1
ATOM 2299 C CA . SER A 1 286 ? -44.331 23.454 118.010 1.00 41.28 286 SER A CA 1
ATOM 2300 C C . SER A 1 286 ? -44.050 23.809 116.558 1.00 41.28 286 SER A C 1
ATOM 2302 O O . SER A 1 286 ? -44.387 23.075 115.629 1.00 41.28 286 SER A O 1
ATOM 2304 N N . GLU A 1 287 ? -43.483 24.992 116.397 1.00 39.59 287 GLU A N 1
ATOM 2305 C CA . GLU A 1 287 ? -42.926 25.533 115.172 1.00 39.59 287 GLU A CA 1
ATOM 2306 C C . GLU A 1 287 ? -41.708 24.698 114.773 1.00 39.59 287 GLU A C 1
ATOM 2308 O O . GLU A 1 287 ? -40.762 24.655 115.541 1.00 39.59 287 GLU A O 1
ATOM 2313 N N . HIS A 1 288 ? -41.723 24.060 113.599 1.00 43.38 288 HIS A N 1
ATOM 2314 C CA . HIS A 1 288 ? -40.531 23.787 112.784 1.00 43.38 288 HIS A CA 1
ATOM 2315 C C . HIS A 1 288 ? -40.970 23.490 111.343 1.00 43.38 288 HIS A C 1
ATOM 2317 O O . HIS A 1 288 ? -41.507 22.428 111.042 1.00 43.38 288 HIS A O 1
ATOM 2323 N N . GLY A 1 289 ? -40.756 24.460 110.451 1.00 41.78 289 GLY A N 1
ATOM 2324 C CA . GLY A 1 289 ? -40.698 24.219 109.008 1.00 41.78 289 GLY A CA 1
ATOM 2325 C C . GLY A 1 289 ? -39.320 23.686 108.594 1.00 41.78 289 GLY A C 1
ATOM 2326 O O . GLY A 1 289 ? -38.355 23.802 109.351 1.00 41.78 289 GLY A O 1
ATOM 2327 N N . PRO A 1 290 ? -39.214 23.163 107.366 1.00 47.94 290 PRO A N 1
ATOM 2328 C CA . PRO A 1 290 ? -38.359 23.837 106.388 1.00 47.94 290 PRO A CA 1
ATOM 2329 C C . PRO A 1 290 ? -39.131 24.082 105.082 1.00 47.94 290 PRO A C 1
ATOM 2331 O O . PRO A 1 290 ? -39.839 23.220 104.573 1.00 47.94 290 PRO A O 1
ATOM 2334 N N . GLN A 1 291 ? -39.213 25.341 104.653 1.00 41.59 291 GLN A N 1
ATOM 2335 C CA . GLN A 1 291 ? -38.409 25.910 103.561 1.00 41.59 291 GLN A CA 1
ATOM 2336 C C . GLN A 1 291 ? -38.490 25.122 102.246 1.00 41.59 291 GLN A C 1
ATOM 2338 O O . GLN A 1 291 ? -37.693 24.237 101.953 1.00 41.59 291 GLN A O 1
ATOM 2343 N N . VAL A 1 292 ? -39.451 25.547 101.427 1.00 47.09 292 VAL A N 1
ATOM 2344 C CA . VAL A 1 292 ? -39.444 25.389 99.974 1.00 47.09 292 VAL A CA 1
ATOM 2345 C C . VAL A 1 292 ? -38.535 26.473 99.394 1.00 47.09 292 VAL A C 1
ATOM 2347 O O . VAL A 1 292 ? -38.731 27.654 99.682 1.00 47.09 292 VAL A O 1
ATOM 2350 N N . ALA A 1 293 ? -37.587 26.083 98.543 1.00 41.72 293 ALA A N 1
ATOM 2351 C CA . ALA A 1 293 ? -36.974 26.968 97.559 1.00 41.72 293 ALA A CA 1
ATOM 2352 C C . ALA A 1 293 ? -36.906 26.257 96.190 1.00 41.72 293 ALA A C 1
ATOM 2354 O O . ALA A 1 293 ? -36.803 25.028 96.152 1.00 41.72 293 ALA A O 1
ATOM 2355 N N . PRO A 1 294 ? -37.016 27.003 95.075 1.00 59.59 294 PRO A N 1
ATOM 2356 C CA . PRO A 1 294 ? -37.332 26.463 93.759 1.00 59.59 294 PRO A CA 1
ATOM 2357 C C . PRO A 1 294 ? -36.088 26.290 92.877 1.00 59.59 294 PRO A C 1
ATOM 2359 O O . PRO A 1 294 ? -35.088 26.982 93.050 1.00 59.59 294 PRO A O 1
ATOM 2362 N N . GLY A 1 295 ? -36.196 25.445 91.851 1.00 40.56 295 GLY A N 1
ATOM 2363 C CA . GLY A 1 295 ? -35.281 25.465 90.708 1.00 40.56 295 GLY A CA 1
ATOM 2364 C C . GLY A 1 295 ? -34.824 24.080 90.268 1.00 40.56 295 GLY A C 1
ATOM 2365 O O . GLY A 1 295 ? -34.130 23.385 90.998 1.00 40.56 295 GLY A O 1
ATOM 2366 N N . GLY A 1 296 ? -35.183 23.699 89.043 1.00 36.31 296 GLY A N 1
ATOM 2367 C CA . GLY A 1 296 ? -34.704 22.467 88.423 1.00 36.31 296 GLY A CA 1
ATOM 2368 C C . GLY A 1 296 ? -35.228 22.301 87.005 1.00 36.31 296 GLY A C 1
ATOM 2369 O O . GLY A 1 296 ? -36.294 21.743 86.789 1.00 36.31 296 GLY A O 1
ATOM 2370 N N . GLN A 1 297 ? -34.475 22.836 86.050 1.00 47.03 297 GLN A N 1
ATOM 2371 C CA . GLN A 1 297 ? -34.642 22.662 84.610 1.00 47.03 297 GLN A CA 1
ATOM 2372 C C . GLN A 1 297 ? -34.520 21.185 84.189 1.00 47.03 297 GLN A C 1
ATOM 2374 O O . GLN A 1 297 ? -33.745 20.431 84.769 1.00 47.03 297 GLN A O 1
ATOM 2379 N N . GLY A 1 298 ? -35.199 20.810 83.103 1.00 36.72 298 GLY A N 1
ATOM 2380 C CA . GLY A 1 298 ? -35.010 19.536 82.396 1.00 36.72 298 GLY A CA 1
ATOM 2381 C C . GLY A 1 298 ? -36.032 19.415 81.266 1.00 36.72 298 GLY A C 1
ATOM 2382 O O . GLY A 1 298 ? -37.137 18.945 81.481 1.00 36.72 298 GLY A O 1
ATOM 2383 N N . ARG A 1 299 ? -35.844 20.138 80.159 1.00 36.72 299 ARG A N 1
ATOM 2384 C CA . ARG A 1 299 ? -35.151 19.705 78.930 1.00 36.72 299 ARG A CA 1
ATOM 2385 C C . ARG A 1 299 ? -35.964 18.680 78.129 1.00 36.72 299 ARG A C 1
ATOM 2387 O O . ARG A 1 299 ? -36.110 17.525 78.504 1.00 36.72 299 ARG A O 1
ATOM 2394 N N . ALA A 1 300 ? -36.448 19.171 76.991 1.00 47.06 300 ALA A N 1
ATOM 2395 C CA . ALA A 1 300 ? -37.102 18.447 75.916 1.00 47.06 300 ALA A CA 1
ATOM 2396 C C . ALA A 1 300 ? -36.335 17.195 75.466 1.00 47.06 300 ALA A C 1
ATOM 2398 O O . ALA A 1 300 ? -35.117 17.246 75.305 1.00 47.06 300 ALA A O 1
ATOM 2399 N N . THR A 1 301 ? -37.073 16.140 75.117 1.00 45.84 301 THR A N 1
ATOM 2400 C CA . THR A 1 301 ? -36.740 15.316 73.951 1.00 45.84 301 THR A CA 1
ATOM 2401 C C . THR A 1 301 ? -38.007 14.982 73.172 1.00 45.84 301 THR A C 1
ATOM 2403 O O . THR A 1 301 ? -39.063 14.680 73.722 1.00 45.84 301 THR A O 1
ATOM 2406 N N . PHE A 1 302 ? -37.862 15.159 71.867 1.00 39.12 302 PHE A N 1
ATOM 2407 C CA . PHE A 1 302 ? -38.832 14.980 70.808 1.00 39.12 302 PHE A CA 1
ATOM 2408 C C . PHE A 1 302 ? -39.264 13.514 70.702 1.00 39.12 302 PHE A C 1
ATOM 2410 O O . PHE A 1 302 ? -38.416 12.628 70.617 1.00 39.12 302 PHE A O 1
ATOM 2417 N N . GLY A 1 303 ? -40.570 13.264 70.618 1.00 41.06 303 GLY A N 1
ATOM 2418 C CA . GLY A 1 303 ? -41.079 12.051 69.981 1.00 41.06 303 GLY A CA 1
ATOM 2419 C C . GLY A 1 303 ? -41.119 12.271 68.465 1.00 41.06 303 GLY A C 1
ATOM 2420 O O . GLY A 1 303 ? -41.611 13.320 68.044 1.00 41.06 303 GLY A O 1
ATOM 2421 N N . PRO A 1 304 ? -40.608 11.353 67.626 1.00 51.88 304 PRO A N 1
ATOM 2422 C CA . PRO A 1 304 ? -40.825 11.455 66.196 1.00 51.88 304 PRO A CA 1
ATOM 2423 C C . PRO A 1 304 ? -42.276 11.091 65.874 1.00 51.88 304 PRO A C 1
ATOM 2425 O O . PRO A 1 304 ? -42.787 10.034 66.249 1.00 51.88 304 PRO A O 1
ATOM 2428 N N . GLU A 1 305 ? -42.924 12.022 65.185 1.00 37.22 305 GLU A N 1
ATOM 2429 C CA . GLU A 1 305 ? -44.217 11.881 64.537 1.00 37.22 305 GLU A CA 1
ATOM 2430 C C . GLU A 1 305 ? -44.232 10.660 63.608 1.00 37.22 305 GLU A C 1
ATOM 2432 O O . GLU A 1 305 ? -43.337 10.456 62.788 1.00 37.22 305 GLU A O 1
ATOM 2437 N N . TYR A 1 306 ? -45.297 9.869 63.703 1.00 46.44 306 TYR A N 1
ATOM 2438 C CA . TYR A 1 306 ? -45.664 8.905 62.673 1.00 46.44 306 TYR A CA 1
ATOM 2439 C C . TYR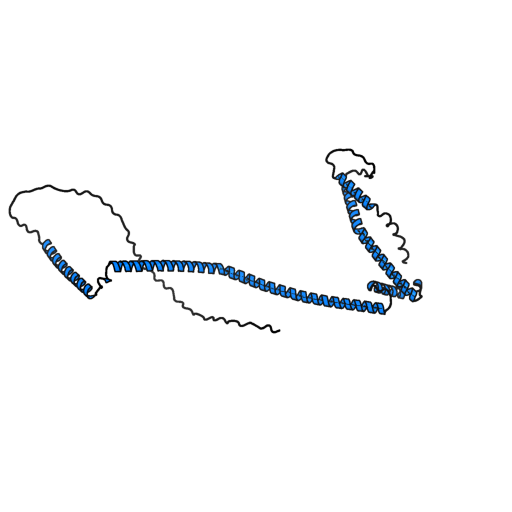 A 1 306 ? -46.230 9.656 61.458 1.00 46.44 306 TYR A C 1
ATOM 2441 O O . TYR A 1 306 ? -47.269 10.312 61.604 1.00 46.44 306 TYR A O 1
ATOM 2449 N N . PRO A 1 307 ? -45.670 9.525 60.241 1.00 49.47 307 PRO A N 1
ATOM 2450 C CA . PRO A 1 307 ? -46.405 9.903 59.051 1.00 49.47 307 PRO A CA 1
ATOM 2451 C C . PRO A 1 307 ? -47.399 8.795 58.694 1.00 49.47 307 PRO A C 1
ATOM 2453 O O . PRO A 1 307 ? -47.063 7.621 58.518 1.00 49.47 307 PRO A O 1
ATOM 2456 N N . LYS A 1 308 ? -48.660 9.216 58.600 1.00 42.16 308 LYS A N 1
ATOM 2457 C CA . LYS A 1 308 ? -49.787 8.459 58.065 1.00 42.16 308 LYS A CA 1
ATOM 2458 C C . LYS A 1 308 ? -49.450 7.942 56.664 1.00 42.16 308 LYS A C 1
ATOM 2460 O O . LYS A 1 308 ? -48.995 8.690 55.803 1.00 42.16 308 LYS A O 1
ATOM 2465 N N . GLN A 1 309 ? -49.723 6.660 56.454 1.00 40.47 309 GLN A N 1
ATOM 2466 C CA . GLN A 1 309 ? -49.698 6.005 55.155 1.00 40.47 309 GLN A CA 1
ATOM 2467 C C . GLN A 1 309 ? -50.755 6.633 54.237 1.00 40.47 309 GLN A C 1
ATOM 2469 O O . GLN A 1 309 ? -51.937 6.656 54.575 1.00 40.47 309 GLN A O 1
ATOM 2474 N N . ALA A 1 310 ? -50.337 7.093 53.060 1.00 40.88 310 ALA A N 1
ATOM 2475 C CA . ALA A 1 310 ? -51.219 7.302 51.923 1.00 40.88 310 ALA A CA 1
ATOM 2476 C C . ALA A 1 310 ? -50.458 7.036 50.617 1.00 40.88 310 ALA A C 1
ATOM 2478 O O . ALA A 1 310 ? -49.293 7.399 50.478 1.00 40.88 310 ALA A O 1
ATOM 2479 N N . HIS A 1 311 ? -51.189 6.440 49.675 1.00 35.94 311 HIS A N 1
ATOM 2480 C CA . HIS A 1 311 ? -50.863 6.168 48.272 1.00 35.94 311 HIS A CA 1
ATOM 2481 C C . HIS A 1 311 ? -50.099 4.878 47.953 1.00 35.94 311 HIS A C 1
ATOM 2483 O O . HIS A 1 311 ? -48.954 4.855 47.510 1.00 35.94 311 HIS A O 1
ATOM 2489 N N . VAL A 1 312 ? -50.869 3.788 48.029 1.00 45.19 312 VAL A N 1
ATOM 2490 C CA . VAL A 1 312 ? -50.828 2.702 47.044 1.00 45.19 312 VAL A CA 1
ATOM 2491 C C . VAL A 1 312 ? -50.977 3.319 45.649 1.00 45.19 312 VAL A C 1
ATOM 2493 O O . VAL A 1 312 ? -52.035 3.846 45.308 1.00 45.19 312 VAL A O 1
ATOM 2496 N N . SER A 1 313 ? -49.914 3.264 44.850 1.00 39.12 313 SER A N 1
ATOM 2497 C CA . SER A 1 313 ? -50.013 3.366 43.398 1.00 39.12 313 SER A CA 1
ATOM 2498 C C . SER A 1 313 ? -49.555 2.044 42.798 1.00 39.12 313 SER A C 1
ATOM 2500 O O . SER A 1 313 ? -48.428 1.582 42.958 1.00 39.12 313 SER A O 1
ATOM 2502 N N . THR A 1 314 ? -50.534 1.409 42.178 1.00 47.66 314 THR A N 1
ATOM 2503 C CA . THR A 1 314 ? -50.483 0.212 41.360 1.00 47.66 314 THR A CA 1
ATOM 2504 C C . THR A 1 314 ? -49.422 0.370 40.271 1.00 47.66 314 THR A C 1
ATOM 2506 O O . THR A 1 314 ? -49.559 1.232 39.404 1.00 47.66 314 THR A O 1
ATOM 2509 N N . ILE A 1 315 ? -48.386 -0.472 40.276 1.00 40.25 315 ILE A N 1
ATOM 2510 C CA . ILE A 1 315 ? -47.543 -0.686 39.095 1.00 40.25 315 ILE A CA 1
ATOM 2511 C C . ILE A 1 315 ? -47.838 -2.084 38.572 1.00 40.25 315 ILE A C 1
ATOM 2513 O O . ILE A 1 315 ? -47.633 -3.096 39.239 1.00 40.25 315 ILE A O 1
ATOM 2517 N N . ASN A 1 316 ? -48.391 -2.072 37.366 1.00 38.09 316 ASN A N 1
ATOM 2518 C CA . ASN A 1 316 ? -48.825 -3.208 36.585 1.00 38.09 316 ASN A CA 1
ATOM 2519 C C . ASN A 1 316 ? -47.715 -4.241 36.385 1.00 38.09 316 ASN A C 1
ATOM 2521 O O . ASN A 1 316 ? -46.597 -3.938 35.971 1.00 38.09 316 ASN A O 1
ATOM 2525 N N . SER A 1 317 ? -48.108 -5.493 36.577 1.00 43.28 317 SER A N 1
ATOM 2526 C CA . SER A 1 317 ? -47.479 -6.677 36.021 1.00 43.28 317 SER A CA 1
ATOM 2527 C C . SER A 1 317 ? -47.486 -6.626 34.488 1.00 43.28 317 SER A C 1
ATOM 2529 O O . SER A 1 317 ? -48.538 -6.759 33.864 1.00 43.28 317 SER A O 1
ATOM 2531 N N . THR A 1 318 ? -46.312 -6.536 33.871 1.00 43.91 318 THR A N 1
ATOM 2532 C CA . THR A 1 318 ? -46.082 -6.992 32.493 1.00 43.91 318 THR A CA 1
ATOM 2533 C C . THR A 1 318 ? -44.949 -8.014 32.492 1.00 43.91 318 THR A C 1
ATOM 2535 O O . THR A 1 318 ? -43.823 -7.774 32.065 1.00 43.91 318 THR A O 1
ATOM 2538 N N . LEU A 1 319 ? -45.279 -9.209 32.985 1.00 42.03 319 LEU A N 1
ATOM 2539 C CA . LEU A 1 319 ? -44.551 -10.441 32.691 1.00 42.03 319 LEU A CA 1
ATOM 2540 C C . LEU A 1 319 ? -44.775 -10.786 31.212 1.00 42.03 319 LEU A C 1
ATOM 2542 O O . LEU A 1 319 ? -45.751 -11.433 30.838 1.00 42.03 319 LEU A O 1
ATOM 2546 N N . GLY A 1 320 ? -43.870 -10.307 30.363 1.00 37.69 320 GLY A N 1
ATOM 2547 C CA . GLY A 1 320 ? -43.779 -10.647 28.949 1.00 37.69 320 GLY A CA 1
ATOM 2548 C C . GLY A 1 320 ? -42.556 -11.517 28.672 1.00 37.69 320 GLY A C 1
ATOM 2549 O O . GLY A 1 320 ? -41.477 -10.995 28.441 1.00 37.69 320 GLY A O 1
ATOM 2550 N N . LYS A 1 321 ? -42.768 -12.838 28.682 1.00 40.62 321 LYS A N 1
ATOM 2551 C CA . LYS A 1 321 ? -42.088 -13.869 27.874 1.00 40.62 321 LYS A CA 1
ATOM 2552 C C . LYS A 1 321 ? -40.552 -13.788 27.774 1.00 40.62 321 LYS A C 1
ATOM 2554 O O . LYS A 1 321 ? -39.987 -13.135 26.901 1.00 40.62 321 LYS A O 1
ATOM 2559 N N . SER A 1 322 ? -39.896 -14.625 28.574 1.00 39.06 322 SER A N 1
ATOM 2560 C CA . SER A 1 322 ? -38.569 -15.174 28.302 1.00 39.06 322 SER A CA 1
ATOM 2561 C C . SER A 1 322 ? -38.566 -15.931 26.965 1.00 39.06 322 SER A C 1
ATOM 2563 O O . SER A 1 322 ? -38.969 -17.088 26.873 1.00 39.06 322 SER A O 1
ATOM 2565 N N . SER A 1 323 ? -38.113 -15.260 25.906 1.00 39.91 323 SER A N 1
ATOM 2566 C CA . SER A 1 323 ? -37.774 -15.893 24.632 1.00 39.91 323 SER A CA 1
ATOM 2567 C C . SER A 1 323 ? -36.389 -16.522 24.745 1.00 39.91 323 SER A C 1
ATOM 2569 O O . SER A 1 323 ? -35.379 -15.826 24.832 1.00 39.91 323 SER A O 1
ATOM 2571 N N . SER A 1 324 ? -36.353 -17.849 24.722 1.00 51.78 324 SER A N 1
ATOM 2572 C CA . SER A 1 324 ? -35.165 -18.662 24.491 1.00 51.78 324 SER A CA 1
ATOM 2573 C C . SER A 1 324 ? -34.446 -18.232 23.206 1.00 51.78 324 SER A C 1
ATOM 2575 O O . SER A 1 324 ? -34.970 -18.429 22.112 1.00 51.78 324 SER A O 1
ATOM 2577 N N . TYR A 1 325 ? -33.233 -17.696 23.329 1.00 40.97 325 TYR A N 1
ATOM 2578 C CA . TYR A 1 325 ? -32.261 -17.631 22.237 1.00 40.97 325 TYR A CA 1
ATOM 2579 C C . TYR A 1 325 ? -31.009 -18.402 22.658 1.00 40.97 325 TYR A C 1
ATOM 2581 O O . TYR A 1 325 ? -30.035 -17.848 23.159 1.00 40.97 325 TYR A O 1
ATOM 2589 N N . PHE A 1 326 ? -31.058 -19.717 22.446 1.00 40.62 326 PHE A N 1
ATOM 2590 C CA . PHE A 1 326 ? -29.862 -20.508 22.181 1.00 40.62 326 PHE A CA 1
ATOM 2591 C C . PHE A 1 326 ? -29.368 -20.105 20.786 1.00 40.62 326 PHE A C 1
ATOM 2593 O O . PHE A 1 326 ? -29.987 -20.441 19.778 1.00 40.62 326 PHE A O 1
ATOM 2600 N N . GLY A 1 327 ? -28.283 -19.335 20.721 1.00 37.41 327 GLY A N 1
ATOM 2601 C CA . GLY A 1 327 ? -27.556 -19.111 19.473 1.00 37.41 327 GLY A CA 1
ATOM 2602 C C . GLY A 1 327 ? -26.727 -20.355 19.120 1.00 37.41 327 GLY A C 1
ATOM 2603 O O . GLY A 1 327 ? -26.114 -20.937 20.017 1.00 37.41 327 GLY A O 1
ATOM 2604 N N . PRO A 1 328 ? -26.685 -20.793 17.849 1.00 47.16 328 PRO A N 1
ATOM 2605 C CA . PRO A 1 328 ? -25.921 -21.967 17.460 1.00 47.16 328 PRO A CA 1
ATOM 2606 C C . PRO A 1 328 ? -24.413 -21.695 17.536 1.00 47.16 328 PRO A C 1
ATOM 2608 O O . PRO A 1 328 ? -23.893 -20.730 16.970 1.00 47.16 328 PRO A O 1
ATOM 2611 N N . ILE A 1 329 ? -23.712 -22.609 18.204 1.00 45.97 329 ILE A N 1
ATOM 2612 C CA . ILE A 1 329 ? -22.265 -22.800 18.117 1.00 45.97 329 ILE A CA 1
ATOM 2613 C C . ILE A 1 329 ? -21.934 -23.054 16.640 1.00 45.97 329 ILE A C 1
ATOM 2615 O O . ILE A 1 329 ? -22.423 -24.016 16.055 1.00 45.97 329 ILE A O 1
ATOM 2619 N N . ARG A 1 330 ? -21.130 -22.186 16.016 1.00 42.19 330 ARG A N 1
ATOM 2620 C CA . ARG A 1 330 ? -20.606 -22.405 14.659 1.00 42.19 330 ARG A CA 1
ATOM 2621 C C . ARG A 1 330 ? -19.493 -23.463 14.700 1.00 42.19 330 ARG A C 1
ATOM 2623 O O . ARG A 1 330 ? -18.461 -23.179 15.307 1.00 42.19 330 ARG A O 1
ATOM 2630 N N . PRO A 1 331 ? -19.601 -24.603 13.994 1.00 47.03 331 PRO A N 1
ATOM 2631 C CA . PRO A 1 331 ? -18.439 -25.390 13.621 1.00 47.03 331 PRO A CA 1
ATOM 2632 C C . PRO A 1 331 ? -17.970 -24.915 12.240 1.00 47.03 331 PRO A C 1
ATOM 2634 O O . PRO A 1 331 ? -18.703 -24.960 11.254 1.00 47.03 331 PRO A O 1
ATOM 2637 N N . GLY A 1 332 ? -16.747 -24.401 12.172 1.00 38.03 332 GLY A N 1
ATOM 2638 C CA . GLY A 1 332 ? -16.175 -23.860 10.940 1.00 38.03 332 GLY A CA 1
ATOM 2639 C C . GLY A 1 332 ? -14.659 -23.981 10.878 1.00 38.03 332 GLY A C 1
ATOM 2640 O O . GLY A 1 332 ? -14.010 -23.117 10.303 1.00 38.03 332 GLY A O 1
ATOM 2641 N N . LEU A 1 333 ? -14.092 -25.031 11.476 1.00 42.47 333 LEU A N 1
ATOM 2642 C CA . LEU A 1 333 ? -12.747 -25.497 11.145 1.00 42.47 333 LEU A CA 1
ATOM 2643 C C . LEU A 1 333 ? -12.858 -26.300 9.848 1.00 42.47 333 LEU A C 1
ATOM 2645 O O . LEU A 1 333 ? -13.207 -27.477 9.861 1.00 42.47 333 LEU A O 1
A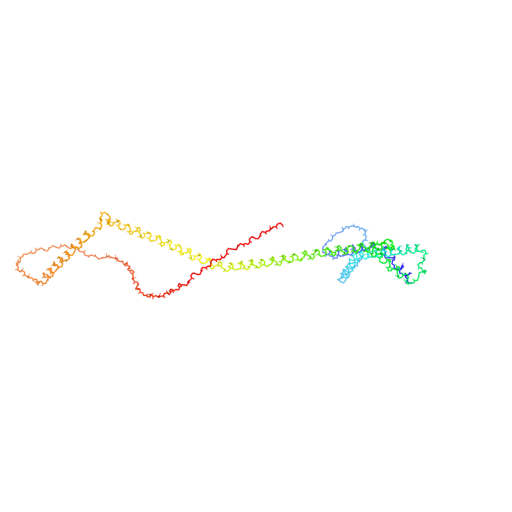TOM 2649 N N . ARG A 1 334 ? -12.606 -25.646 8.711 1.00 42.38 334 ARG A N 1
ATOM 2650 C CA . ARG A 1 334 ? -12.261 -26.358 7.482 1.00 42.38 334 ARG A CA 1
ATOM 2651 C C . ARG A 1 334 ? -10.757 -26.570 7.461 1.00 42.38 334 ARG A C 1
ATOM 2653 O O . ARG A 1 334 ? -9.983 -25.617 7.456 1.00 42.38 334 ARG A O 1
ATOM 2660 N N . CYS A 1 335 ? -10.405 -27.846 7.464 1.00 39.34 335 CYS A N 1
ATOM 2661 C CA . CYS A 1 335 ? -9.096 -28.397 7.191 1.00 39.34 335 CYS A CA 1
ATOM 2662 C C . CYS A 1 335 ? -8.493 -27.772 5.925 1.00 39.34 335 CYS A C 1
ATOM 2664 O O . CYS A 1 335 ? -9.098 -27.824 4.854 1.00 39.34 335 CYS A O 1
ATOM 2666 N N . LEU A 1 336 ? -7.288 -27.221 6.055 1.00 41.28 336 LEU A N 1
ATOM 2667 C CA . LEU A 1 336 ? -6.341 -27.142 4.952 1.00 41.28 336 LEU A CA 1
ATOM 2668 C C . LEU A 1 336 ? -5.701 -28.528 4.850 1.00 41.28 336 LEU A C 1
ATOM 2670 O O . LEU A 1 336 ? -4.902 -28.911 5.701 1.00 41.28 336 LEU A O 1
ATOM 2674 N N . ALA A 1 337 ? -6.150 -29.300 3.864 1.00 47.38 337 ALA A N 1
ATOM 2675 C CA . ALA A 1 337 ? -5.404 -30.440 3.359 1.00 47.38 337 ALA A CA 1
ATOM 2676 C C . ALA A 1 337 ? -4.334 -29.930 2.378 1.00 47.38 337 ALA A C 1
ATOM 2678 O O . ALA A 1 337 ? -4.558 -28.919 1.710 1.00 47.38 337 ALA A O 1
ATOM 2679 N N . LEU A 1 338 ? -3.206 -30.643 2.405 1.00 43.00 338 LEU A N 1
ATOM 2680 C CA . LEU A 1 338 ? -1.977 -30.584 1.599 1.00 43.00 338 LEU A CA 1
ATOM 2681 C C . LEU A 1 338 ? -2.048 -29.885 0.235 1.00 43.00 338 LEU A C 1
ATOM 2683 O O . LEU A 1 338 ? -2.967 -30.200 -0.553 1.00 43.00 338 LEU A O 1
#

pLDDT: mean 73.02, std 23.07, range [30.64, 98.62]

Radius of gyration: 66.25 Å; Cα contacts (8 Å, |Δi|>4): 49; chains: 1; bounding box: 125×81×186 Å

Foldseek 3Di:
DPPPPPPPDDPPPPPPPCLVVVLVLLVVVVVVVVDDDDDDDDDDDPPDPPNDPDPPDPVVVVVSVVVSVVSVVCVVCVVVVVVVVVVVVVLVVLLVVAVVVVCVVVVHDPVRDPPVVNVVSSVLSVLCSVLVHNHSDPVRSVVSVVVVVVVVVVVVVVVVVVVVVVVVVVVVVVVVVVVVVVVVVVVVVCVVCVVVVVVVVVVVVVVVVVVVVVVVVVVVVVVVVVVVVVVVVCVVVVPDVVVVVVVVVVVVVVVVVVVVVVVVVVVVVPDDDDDPDDDDDDDDDDDDDDDDDDDDDDDDDDDDDDDDDDDDDDDDDDPDDDDDDPDDDDDDPDDDDD

Sequence (338 aa):
MVMQVLVFECTAGCHFNHWSEALEWLSTALACASTSSGAGSLATDPTRLITPQVEKTPETLALLQYLRRQVEQRERTGPVVGRAQDRLRAEYQGTYELYSRTLQRLGVPWESLPDSLQLTLEALADIAGILQLRDCHASSYQGALFDLANQQRQTQLELNRIERQQRRVTHHKRAARQQLSVIRSTIRDSSAVKPAEEQKMREWRHNAQLLAQKGEEYRDRADHLINQYNSLGVETKRLDYATLKTTDRHVDELSKSLAQKSSKLESYMALPPVRFDLGHHRAYRSEHGPQVAPGGQGRATFGPEYPKQAHVSTINSTLGKSSSYFGPIRPGLRCLAL